Protein AF-A0A662LH69-F1 (afdb_monomer_lite)

Structure (mmCIF, N/CA/C/O backbone):
data_AF-A0A662LH69-F1
#
_entry.id   AF-A0A662LH69-F1
#
loop_
_atom_site.group_PDB
_atom_site.id
_atom_site.type_symbol
_atom_site.label_atom_id
_atom_site.label_alt_id
_atom_site.label_comp_id
_atom_site.label_asym_id
_atom_site.label_entity_id
_atom_site.label_seq_id
_atom_site.pdbx_PDB_ins_code
_atom_site.Cartn_x
_atom_site.Cartn_y
_atom_site.Cartn_z
_atom_site.occupancy
_atom_site.B_iso_or_equiv
_atom_site.auth_seq_id
_atom_site.auth_comp_id
_atom_site.auth_asym_id
_atom_site.auth_atom_id
_atom_site.pdbx_PDB_model_num
ATOM 1 N N . MET A 1 1 ? 4.198 10.156 -2.965 1.00 79.38 1 MET A N 1
ATOM 2 C CA . MET A 1 1 ? 2.992 10.882 -2.512 1.00 79.38 1 MET A CA 1
ATOM 3 C C . MET A 1 1 ? 2.309 10.082 -1.414 1.00 79.38 1 MET A C 1
ATOM 5 O O . MET A 1 1 ? 2.470 8.867 -1.432 1.00 79.38 1 MET A O 1
ATOM 9 N N . PRO A 1 2 ? 1.615 10.720 -0.459 1.00 93.06 2 PRO A N 1
ATOM 10 C CA . PRO A 1 2 ? 0.799 10.007 0.514 1.00 93.06 2 PRO A CA 1
ATOM 11 C C . PRO A 1 2 ? -0.549 9.559 -0.078 1.00 93.06 2 PRO A C 1
ATOM 13 O O . PRO A 1 2 ? -1.056 10.200 -0.998 1.00 93.06 2 PRO A O 1
ATOM 16 N N . ALA A 1 3 ? -1.149 8.521 0.502 1.00 96.94 3 ALA A N 1
ATOM 17 C CA . ALA A 1 3 ? -2.528 8.091 0.260 1.00 96.94 3 ALA A CA 1
ATOM 18 C C . ALA A 1 3 ? -3.254 7.877 1.595 1.00 96.94 3 ALA A C 1
ATOM 20 O O . ALA A 1 3 ? -2.614 7.730 2.640 1.00 96.94 3 ALA A O 1
ATOM 21 N N . MET A 1 4 ? -4.589 7.879 1.585 1.00 97.88 4 MET A N 1
ATOM 22 C CA . MET A 1 4 ? -5.371 7.718 2.809 1.00 97.88 4 MET A CA 1
ATOM 23 C C . MET A 1 4 ? -6.638 6.892 2.614 1.00 97.88 4 MET A C 1
ATOM 25 O O . MET A 1 4 ? -7.274 6.952 1.566 1.00 97.88 4 MET A O 1
ATOM 29 N N . ALA A 1 5 ? -7.043 6.200 3.675 1.00 98.38 5 ALA A N 1
ATOM 30 C CA . ALA A 1 5 ? -8.301 5.472 3.754 1.00 98.38 5 ALA A CA 1
ATOM 31 C C . ALA A 1 5 ? -8.970 5.701 5.113 1.00 98.38 5 ALA A C 1
ATOM 33 O O . ALA A 1 5 ? -8.334 6.103 6.088 1.00 98.38 5 ALA A O 1
ATOM 34 N N . VAL A 1 6 ? -10.274 5.446 5.177 1.00 98.12 6 VAL A N 1
ATOM 35 C CA . VAL A 1 6 ? -11.056 5.519 6.414 1.00 98.12 6 VAL A CA 1
ATOM 36 C C . VAL A 1 6 ? -11.828 4.223 6.557 1.00 98.12 6 VAL A C 1
ATOM 38 O O . VAL A 1 6 ? -12.472 3.794 5.600 1.00 98.12 6 VAL A O 1
ATOM 41 N N . ASP A 1 7 ? -11.805 3.639 7.749 1.00 97.69 7 ASP A N 1
ATOM 42 C CA . ASP A 1 7 ? -12.705 2.542 8.077 1.00 97.69 7 ASP A CA 1
ATOM 43 C C . ASP A 1 7 ? -14.122 3.090 8.282 1.00 97.69 7 ASP A C 1
ATOM 45 O O . ASP A 1 7 ? -14.398 3.846 9.220 1.00 97.69 7 ASP A O 1
ATOM 49 N N . ARG A 1 8 ? -15.020 2.736 7.364 1.00 95.25 8 ARG A N 1
ATOM 50 C CA . ARG A 1 8 ? -16.394 3.244 7.327 1.00 95.25 8 ARG A CA 1
ATOM 51 C C . ARG A 1 8 ? -17.418 2.245 7.854 1.00 95.25 8 ARG A C 1
ATOM 53 O O . ARG A 1 8 ? -18.588 2.613 7.903 1.00 95.25 8 ARG A O 1
ATOM 60 N N . ASN A 1 9 ? -17.024 1.027 8.235 1.00 95.06 9 ASN A N 1
ATOM 61 C CA . ASN A 1 9 ? -17.980 0.009 8.665 1.00 95.06 9 ASN A CA 1
ATOM 62 C C . ASN A 1 9 ? -18.233 0.084 10.182 1.00 95.06 9 ASN A C 1
ATOM 64 O O . ASN A 1 9 ? -17.308 -0.189 10.944 1.00 95.06 9 ASN A O 1
ATOM 68 N N . PRO A 1 10 ? -19.464 0.376 10.653 1.00 95.81 10 PRO A N 1
ATOM 69 C CA . PRO A 1 10 ? -19.791 0.388 12.082 1.00 95.81 10 PRO A CA 1
ATOM 70 C C . PRO A 1 10 ? -19.575 -0.945 12.810 1.00 95.81 10 PRO A C 1
ATOM 72 O O . PRO A 1 10 ? -19.482 -0.945 14.034 1.00 95.81 10 PRO A O 1
ATOM 75 N N . GLU A 1 11 ? -19.520 -2.066 12.083 1.00 93.75 11 GLU A N 1
ATOM 76 C CA . GLU A 1 11 ? -19.261 -3.396 12.654 1.00 93.75 11 GLU A CA 1
ATOM 77 C C . GLU A 1 11 ? -17.764 -3.727 12.772 1.00 93.75 11 GLU A C 1
ATOM 79 O O . GLU A 1 11 ? -17.400 -4.698 13.438 1.00 93.75 11 GLU A O 1
ATOM 84 N N . SER A 1 12 ? -16.885 -2.926 12.160 1.00 94.06 12 SER A N 1
ATOM 85 C CA . SER A 1 12 ? -15.439 -3.111 12.268 1.00 94.06 12 SER A CA 1
ATOM 86 C C . SER A 1 12 ? -14.940 -2.777 13.682 1.00 94.06 12 SER A C 1
ATOM 88 O O . SER A 1 12 ? -15.344 -1.756 14.252 1.00 94.06 12 SER A O 1
ATOM 90 N N . PRO A 1 13 ? -13.977 -3.544 14.237 1.00 94.44 13 PRO A N 1
ATOM 91 C CA . PRO A 1 13 ? -13.306 -3.183 15.490 1.00 94.44 13 PRO A CA 1
ATOM 92 C C . PRO A 1 13 ? -12.536 -1.854 15.406 1.00 94.44 13 PRO A C 1
ATOM 94 O O . PRO A 1 13 ? -12.172 -1.290 16.438 1.00 94.44 13 PRO A O 1
ATOM 97 N N . TYR A 1 14 ? -12.290 -1.347 14.195 1.00 96.62 14 TYR A N 1
ATOM 98 C CA . TYR A 1 14 ? -11.551 -0.115 13.933 1.00 96.62 14 TYR A CA 1
ATOM 99 C C . TYR A 1 14 ? -12.418 0.994 13.323 1.00 96.62 14 TYR A C 1
ATOM 101 O O . TYR A 1 14 ? -11.873 1.967 12.797 1.00 96.62 14 TYR A O 1
ATOM 109 N N . TYR A 1 15 ? -13.748 0.891 13.425 1.00 97.19 15 TYR A N 1
ATOM 110 C CA . TYR A 1 15 ? -14.688 1.857 12.859 1.00 97.19 15 TYR A CA 1
ATOM 111 C C . TYR A 1 15 ? -14.310 3.322 13.137 1.00 97.19 15 TYR A C 1
ATOM 113 O O . TYR A 1 15 ? -14.093 3.734 14.278 1.00 97.19 15 TYR A O 1
ATOM 121 N N . GLY A 1 16 ? -14.276 4.136 12.079 1.00 96.81 16 GLY A N 1
ATOM 122 C CA . GLY A 1 16 ? -13.944 5.558 12.148 1.00 96.81 16 GLY A CA 1
ATOM 123 C C . GLY A 1 16 ? -12.446 5.857 12.215 1.00 96.81 16 GLY A C 1
ATOM 124 O O . GLY A 1 16 ? -12.083 7.032 12.324 1.00 96.81 16 GLY A O 1
ATOM 125 N N . SER A 1 17 ? -11.586 4.834 12.138 1.00 98.44 17 SER A N 1
ATOM 126 C CA . SER A 1 17 ? -10.140 5.031 12.051 1.00 98.44 17 SER A CA 1
ATOM 127 C C . SER A 1 17 ? -9.750 5.650 10.709 1.00 98.44 17 SER A C 1
ATOM 129 O O . SER A 1 17 ? -10.298 5.290 9.666 1.00 98.44 17 SER A O 1
ATOM 131 N N . VAL A 1 18 ? -8.782 6.565 10.738 1.00 98.69 18 VAL A N 1
ATOM 132 C CA . VAL A 1 18 ? -8.175 7.175 9.545 1.00 98.69 18 VAL A CA 1
ATOM 133 C C . VAL A 1 18 ? -6.773 6.612 9.384 1.00 98.69 18 VAL A C 1
ATOM 135 O O . VAL A 1 18 ? -6.019 6.592 10.350 1.00 98.69 18 VAL A O 1
ATOM 138 N N . TYR A 1 19 ? -6.420 6.201 8.173 1.00 98.75 19 TYR A N 1
ATOM 139 C CA . TYR A 1 19 ? -5.124 5.632 7.822 1.00 98.75 19 TYR A CA 1
ATOM 140 C C . TYR A 1 19 ? -4.455 6.517 6.786 1.00 98.75 19 TYR A C 1
ATOM 142 O O . TYR A 1 19 ? -5.091 6.875 5.796 1.00 98.75 19 TYR A O 1
ATOM 150 N N . VAL A 1 20 ? -3.184 6.848 6.994 1.00 98.56 20 VAL A N 1
ATOM 151 C CA . VAL A 1 20 ? -2.367 7.589 6.030 1.00 98.56 20 VAL A CA 1
ATOM 152 C C . VAL A 1 20 ? -1.096 6.796 5.777 1.00 98.56 20 VAL A C 1
ATOM 154 O O . VAL A 1 20 ? -0.365 6.498 6.719 1.00 98.56 20 VAL A O 1
ATOM 157 N N . VAL A 1 21 ? -0.833 6.475 4.512 1.00 98.12 21 VAL A N 1
ATOM 158 C CA . VAL A 1 21 ? 0.414 5.850 4.054 1.00 98.12 21 VAL 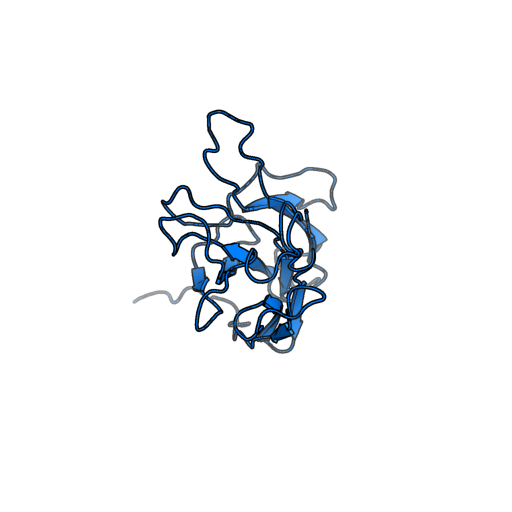A CA 1
ATOM 159 C C . VAL A 1 21 ? 1.249 6.859 3.285 1.00 98.12 21 VAL A C 1
ATOM 161 O O . VAL A 1 21 ? 0.701 7.665 2.536 1.00 98.12 21 VAL A O 1
ATOM 164 N N . TYR A 1 22 ? 2.566 6.844 3.465 1.00 95.62 22 TYR A N 1
ATOM 165 C CA . TYR A 1 22 ? 3.470 7.789 2.814 1.00 95.62 22 TYR A CA 1
ATOM 166 C C . TYR A 1 22 ? 4.882 7.215 2.670 1.00 95.62 22 TYR A C 1
ATOM 168 O O . TYR A 1 22 ? 5.320 6.468 3.542 1.00 95.62 22 TYR A O 1
ATOM 176 N N . PRO A 1 23 ? 5.614 7.567 1.599 1.00 92.19 23 PRO A N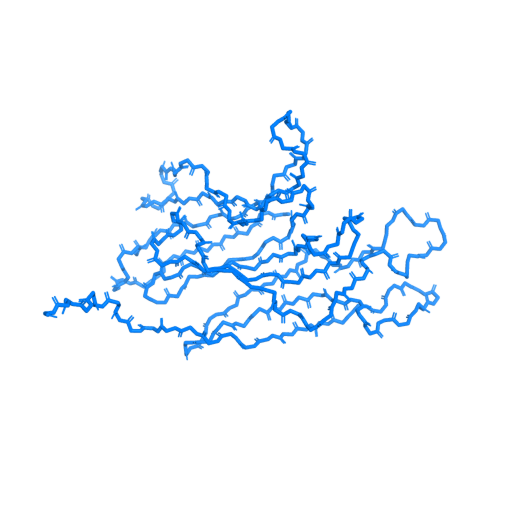 1
ATOM 177 C CA . PRO A 1 23 ? 7.025 7.233 1.494 1.00 92.19 23 PRO A CA 1
ATOM 178 C C . PRO A 1 23 ? 7.865 8.160 2.383 1.00 92.19 23 PRO A C 1
ATOM 180 O O . PRO A 1 23 ? 7.593 9.364 2.457 1.00 92.19 23 PRO A O 1
ATOM 183 N N . THR A 1 24 ? 8.904 7.632 3.021 1.00 89.12 24 THR A N 1
ATOM 184 C CA . THR A 1 24 ? 9.984 8.446 3.587 1.00 89.12 24 THR A CA 1
ATOM 185 C C . THR A 1 24 ? 10.908 8.937 2.479 1.00 89.12 24 THR A C 1
ATOM 187 O O . THR A 1 24 ? 10.980 8.369 1.389 1.00 89.12 24 THR A O 1
ATOM 190 N N . SER A 1 25 ? 11.605 10.036 2.747 1.00 70.19 25 SER A N 1
ATOM 191 C CA . SER A 1 25 ? 12.738 10.473 1.940 1.00 70.19 25 SER A CA 1
ATOM 192 C C . SER A 1 25 ? 14.040 10.039 2.604 1.00 70.19 25 SER A C 1
ATOM 194 O O . SER A 1 25 ? 14.145 10.097 3.830 1.00 70.19 25 SER A O 1
ATOM 196 N N . ASN A 1 26 ? 15.055 9.738 1.790 1.00 62.84 26 ASN A N 1
ATOM 197 C CA . ASN A 1 26 ? 16.422 9.345 2.185 1.00 62.84 26 ASN A CA 1
ATOM 198 C C . ASN A 1 26 ? 17.210 10.506 2.846 1.00 62.84 26 ASN A C 1
ATOM 200 O O . ASN A 1 26 ? 18.415 10.663 2.662 1.00 62.84 26 ASN A O 1
ATOM 204 N N . SER A 1 27 ? 16.518 11.416 3.533 1.00 50.88 27 SER A N 1
ATOM 205 C CA . SER A 1 27 ? 17.036 12.670 4.080 1.00 50.88 27 SER A CA 1
ATOM 206 C C . SER A 1 27 ? 17.380 12.585 5.566 1.00 50.88 27 SER A C 1
ATOM 208 O O . SER A 1 27 ? 17.786 13.592 6.145 1.00 50.88 27 SER A O 1
ATOM 210 N N . THR A 1 28 ? 17.220 11.419 6.198 1.00 51.25 28 THR A N 1
ATOM 211 C CA . THR A 1 28 ? 17.725 11.172 7.553 1.00 51.25 28 THR A CA 1
ATOM 212 C C . THR A 1 28 ? 18.870 10.156 7.506 1.00 51.25 28 THR A C 1
ATOM 214 O O . THR A 1 28 ? 18.839 9.243 6.685 1.00 51.25 28 THR A O 1
ATOM 217 N N . PRO A 1 29 ? 19.875 10.257 8.396 1.00 52.44 29 PRO A N 1
ATOM 218 C CA . PRO A 1 29 ? 20.947 9.259 8.504 1.00 52.44 29 PRO A CA 1
ATOM 219 C C . PRO A 1 29 ? 20.459 7.828 8.793 1.00 52.44 29 PRO A C 1
ATOM 221 O O . PRO A 1 29 ? 21.239 6.889 8.678 1.00 52.44 29 PRO A O 1
ATOM 224 N N . GLU A 1 30 ? 19.196 7.676 9.202 1.00 51.28 30 GLU A N 1
ATOM 225 C CA . GLU A 1 30 ? 18.559 6.407 9.565 1.00 51.28 30 GLU A CA 1
ATOM 226 C C . GLU A 1 30 ? 17.778 5.764 8.401 1.00 51.28 30 GLU A C 1
ATOM 228 O O . GLU A 1 30 ? 17.413 4.598 8.499 1.00 51.28 30 GLU A O 1
ATOM 233 N N . SER A 1 31 ? 17.552 6.489 7.296 1.00 57.16 31 SER A N 1
ATOM 234 C CA . SER A 1 31 ? 16.849 6.013 6.095 1.00 57.16 31 SER A CA 1
ATOM 235 C C . SER A 1 31 ? 17.812 6.059 4.908 1.00 57.16 31 SER A C 1
ATOM 237 O O . SER A 1 31 ? 18.080 7.104 4.316 1.00 57.16 31 SER A O 1
ATOM 239 N N . VAL A 1 32 ? 18.384 4.895 4.593 1.00 65.12 32 VAL A N 1
ATOM 240 C CA . VAL A 1 32 ? 19.265 4.682 3.429 1.00 65.12 32 VAL A CA 1
ATOM 241 C C . VAL A 1 32 ? 18.477 4.516 2.121 1.00 65.12 32 VAL A C 1
ATOM 243 O O . VAL A 1 32 ? 19.067 4.594 1.046 1.00 65.12 32 VAL A O 1
ATOM 246 N N . ASN A 1 33 ? 17.161 4.331 2.225 1.00 78.00 33 ASN A N 1
ATOM 247 C CA . ASN A 1 33 ? 16.195 4.077 1.162 1.00 78.00 33 ASN A CA 1
ATOM 248 C C . ASN A 1 33 ? 14.817 4.661 1.504 1.00 78.00 33 ASN A C 1
ATOM 250 O O . ASN A 1 33 ? 14.531 4.955 2.670 1.00 78.00 33 ASN A O 1
ATOM 254 N N . GLY A 1 34 ? 13.966 4.813 0.488 1.00 89.31 34 GLY A N 1
ATOM 255 C CA . GLY A 1 34 ? 12.571 5.191 0.693 1.00 89.31 34 GLY A CA 1
ATOM 256 C C . GLY A 1 34 ? 11.792 4.021 1.282 1.00 89.31 34 GLY A C 1
ATOM 257 O O . GLY A 1 34 ? 11.782 2.960 0.682 1.00 89.31 34 GLY A O 1
ATOM 258 N N . ASP A 1 35 ? 11.124 4.216 2.416 1.00 93.69 35 ASP A N 1
ATOM 259 C CA . ASP A 1 35 ? 10.256 3.224 3.057 1.00 93.69 35 ASP A CA 1
ATOM 260 C C . ASP A 1 35 ? 8.802 3.680 3.015 1.00 93.69 35 ASP A C 1
ATOM 262 O O . ASP A 1 35 ? 8.517 4.874 3.121 1.00 93.69 35 ASP A O 1
ATOM 266 N N . ILE A 1 36 ? 7.852 2.746 2.952 1.00 96.44 36 ILE A N 1
ATOM 267 C CA . ILE A 1 36 ? 6.440 3.078 3.150 1.00 96.44 36 ILE A CA 1
ATOM 268 C C . ILE A 1 36 ? 6.136 3.055 4.639 1.00 96.44 36 ILE A C 1
ATOM 270 O O . ILE A 1 36 ? 6.238 2.023 5.295 1.00 96.44 36 ILE A O 1
ATOM 274 N N . MET A 1 37 ? 5.695 4.189 5.163 1.00 97.12 37 MET A N 1
ATOM 275 C CA . MET A 1 37 ? 5.244 4.337 6.540 1.00 97.12 37 MET A CA 1
ATOM 276 C C . MET A 1 37 ? 3.734 4.509 6.583 1.00 97.12 37 MET A C 1
ATOM 278 O O . MET A 1 37 ? 3.122 5.028 5.649 1.00 97.12 37 MET A O 1
ATOM 282 N N . MET A 1 38 ? 3.141 4.106 7.700 1.00 98.38 38 MET A N 1
ATOM 283 C CA . MET A 1 38 ? 1.747 4.343 8.032 1.00 98.38 38 MET A CA 1
ATOM 284 C C . MET A 1 38 ? 1.636 5.061 9.372 1.00 98.38 38 MET A C 1
ATOM 286 O O . MET A 1 38 ? 2.306 4.702 10.338 1.00 98.38 38 MET A O 1
ATOM 290 N N . VAL A 1 39 ? 0.725 6.025 9.441 1.00 98.62 39 VAL A N 1
ATOM 291 C CA . VAL A 1 39 ? 0.151 6.509 10.700 1.00 98.62 39 VAL A CA 1
ATOM 292 C C . VAL A 1 39 ? -1.353 6.303 10.662 1.00 98.62 39 VAL A C 1
ATOM 294 O O . VAL A 1 39 ? -1.980 6.389 9.601 1.00 98.62 39 VAL A O 1
ATOM 297 N N . PHE A 1 40 ? -1.949 6.044 11.820 1.00 98.69 40 PHE A N 1
ATOM 298 C CA . PHE A 1 40 ? -3.395 5.945 11.939 1.00 98.69 40 PHE A CA 1
ATOM 299 C C . PHE A 1 40 ? -3.922 6.755 13.117 1.00 98.69 40 PHE A C 1
ATOM 301 O O . PHE A 1 40 ? -3.248 6.950 14.125 1.00 98.69 40 PHE A O 1
ATOM 308 N N . SER A 1 41 ? -5.163 7.201 12.996 1.00 98.75 41 SER A N 1
ATOM 309 C CA . SER A 1 41 ? -5.923 7.828 14.069 1.00 98.75 41 SER A CA 1
ATOM 310 C C . SER A 1 41 ? -7.102 6.941 14.439 1.00 98.75 41 SER A C 1
ATOM 312 O O . SER A 1 41 ? -7.782 6.421 13.555 1.00 98.75 41 SER A O 1
ATOM 314 N N . ARG A 1 42 ? -7.363 6.789 15.741 1.00 98.06 42 ARG A N 1
ATOM 315 C CA . ARG A 1 42 ? -8.530 6.062 16.283 1.00 98.06 42 ARG A CA 1
ATOM 316 C C . ARG A 1 42 ? -9.670 6.983 16.714 1.00 98.06 42 ARG A C 1
ATOM 318 O O . ARG A 1 42 ? -10.722 6.516 17.130 1.00 98.06 42 ARG A O 1
ATOM 325 N N . ASP A 1 43 ? -9.463 8.290 16.626 1.00 96.31 43 ASP A N 1
ATOM 326 C CA . ASP A 1 43 ? -10.347 9.326 17.160 1.00 96.31 43 ASP A CA 1
ATOM 327 C C . ASP A 1 43 ? -10.644 10.405 16.106 1.00 96.31 43 ASP A C 1
ATOM 329 O O . ASP A 1 43 ? -10.716 11.604 16.393 1.00 96.31 43 ASP A O 1
ATOM 333 N N . ARG A 1 44 ? -10.857 9.949 14.863 1.00 93.50 44 ARG A N 1
ATOM 334 C CA . ARG A 1 44 ? -11.270 10.770 13.712 1.00 93.50 44 ARG A CA 1
ATOM 335 C C . ARG A 1 44 ? -10.290 11.901 13.377 1.00 93.50 44 ARG A C 1
ATOM 337 O O . ARG A 1 44 ? -10.702 12.982 12.966 1.00 93.50 44 ARG A O 1
ATOM 344 N N . GLY A 1 45 ? -8.996 11.632 13.527 1.00 96.38 45 GLY A N 1
ATOM 345 C CA . GLY A 1 45 ? -7.902 12.540 13.185 1.00 96.38 45 GLY A CA 1
ATOM 346 C C . GLY A 1 45 ? -7.458 13.463 14.320 1.00 96.38 45 GLY A C 1
ATOM 347 O O . GLY A 1 45 ? -6.667 14.368 14.059 1.00 96.38 45 GLY A O 1
ATOM 348 N N . SER A 1 46 ? -7.948 13.264 15.551 1.00 97.75 46 SER A N 1
ATOM 349 C CA . SER A 1 46 ? -7.611 14.137 16.688 1.00 97.75 46 SER A CA 1
ATOM 350 C C . SER A 1 46 ? -6.220 13.828 17.251 1.00 97.75 46 SER A C 1
ATOM 352 O O . SER A 1 46 ? -5.454 14.743 17.551 1.00 97.75 46 SER A O 1
ATOM 354 N N . THR A 1 47 ? -5.876 12.546 17.356 1.00 98.38 47 THR A N 1
ATOM 355 C CA . THR A 1 47 ? -4.549 12.036 17.713 1.00 98.38 47 THR A CA 1
ATOM 356 C C . THR A 1 47 ? -4.106 10.965 16.721 1.00 98.38 47 THR A C 1
ATOM 358 O O . THR A 1 47 ? -4.926 10.342 16.040 1.00 98.38 47 THR A O 1
ATOM 361 N N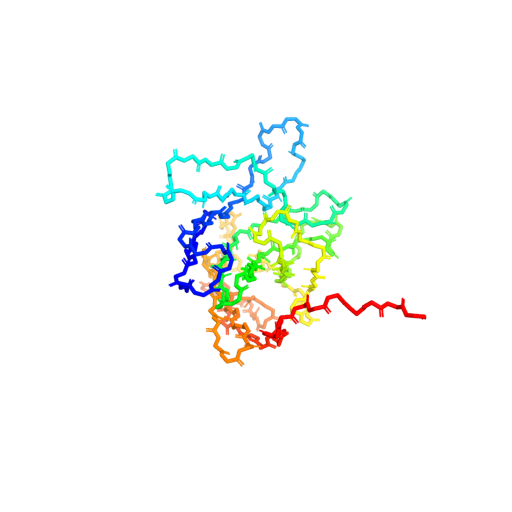 . TRP A 1 48 ? -2.793 10.772 16.617 1.00 98.56 48 TRP A N 1
ATOM 362 C CA . TRP A 1 48 ? -2.163 9.880 15.646 1.00 98.56 48 TRP A CA 1
ATOM 363 C C . TRP A 1 48 ? -1.208 8.923 16.351 1.00 98.56 48 TRP A C 1
ATOM 365 O O . TRP A 1 48 ? -0.612 9.273 17.370 1.00 98.56 48 TRP A O 1
ATOM 375 N N . SER A 1 49 ? -1.084 7.712 15.814 1.00 98.56 49 SER A N 1
ATOM 376 C CA . SER A 1 49 ? -0.079 6.742 16.235 1.00 98.56 49 SER A CA 1
ATOM 377 C C . SER A 1 49 ? 1.337 7.242 15.942 1.00 98.56 49 SER A C 1
ATOM 379 O O . SER A 1 49 ? 1.543 8.102 15.083 1.00 98.56 49 SER A O 1
ATOM 381 N N . GLU A 1 50 ? 2.324 6.612 16.575 1.00 97.31 50 GLU A N 1
ATOM 382 C CA . GLU A 1 50 ? 3.684 6.631 16.036 1.00 97.31 50 GLU A CA 1
ATOM 383 C C . GLU A 1 50 ? 3.710 5.982 14.634 1.00 97.31 50 GLU A C 1
ATOM 385 O O . GLU A 1 50 ? 2.885 5.096 14.352 1.00 97.31 50 GLU A O 1
ATOM 390 N N . PRO A 1 51 ? 4.630 6.398 13.743 1.00 96.31 51 PRO A N 1
ATOM 391 C CA . PRO A 1 51 ? 4.784 5.784 12.431 1.00 96.31 51 PRO A CA 1
ATOM 392 C C . PRO A 1 51 ? 5.150 4.302 12.521 1.00 96.31 51 PRO A C 1
ATOM 394 O O . PRO A 1 51 ? 6.060 3.911 13.248 1.00 96.31 51 PRO A O 1
ATOM 397 N N . THR A 1 52 ? 4.482 3.477 11.722 1.00 96.00 52 THR A N 1
ATOM 398 C CA . THR A 1 52 ? 4.797 2.054 11.545 1.00 96.00 52 THR A CA 1
ATOM 399 C C . THR A 1 52 ? 5.290 1.815 10.124 1.00 96.00 52 THR A C 1
ATOM 401 O O . THR A 1 52 ? 4.663 2.276 9.171 1.00 96.00 52 THR A O 1
ATOM 404 N N . ARG A 1 53 ? 6.402 1.089 9.968 1.00 96.44 53 ARG A N 1
ATOM 405 C CA . ARG A 1 53 ? 6.918 0.689 8.651 1.00 96.44 53 ARG A CA 1
ATOM 406 C C . ARG A 1 53 ? 6.011 -0.383 8.050 1.00 96.44 53 ARG A C 1
ATOM 408 O O . ARG A 1 53 ? 5.730 -1.393 8.695 1.00 96.44 53 ARG A O 1
ATOM 415 N N . VAL A 1 54 ? 5.537 -0.143 6.832 1.00 98.19 54 VAL A N 1
ATOM 416 C CA . VAL A 1 54 ? 4.674 -1.057 6.082 1.00 98.19 54 VAL A CA 1
ATOM 417 C C . VAL A 1 54 ? 5.513 -2.123 5.407 1.00 98.19 54 VAL A C 1
ATOM 419 O O . VAL A 1 54 ? 5.213 -3.291 5.595 1.00 98.19 54 VAL A O 1
ATOM 422 N N . ASN A 1 55 ? 6.550 -1.774 4.642 1.00 97.06 55 ASN A N 1
ATOM 423 C CA . ASN A 1 55 ? 7.428 -2.762 4.013 1.00 97.06 55 ASN A CA 1
ATOM 424 C C . ASN A 1 55 ? 8.277 -3.510 5.057 1.00 97.06 55 ASN A C 1
ATOM 426 O O . ASN A 1 55 ? 8.705 -2.948 6.063 1.00 97.06 55 ASN A O 1
ATOM 430 N N . ASN A 1 56 ? 8.482 -4.809 4.833 1.00 95.06 56 ASN A N 1
ATOM 431 C CA . ASN A 1 56 ? 9.181 -5.711 5.758 1.00 95.06 56 ASN A CA 1
ATOM 432 C C . ASN A 1 56 ? 10.492 -6.272 5.190 1.00 95.06 56 ASN A C 1
ATOM 434 O O . ASN A 1 56 ? 10.974 -7.308 5.654 1.00 95.06 56 ASN A O 1
ATOM 438 N N . ASP A 1 57 ? 11.045 -5.632 4.164 1.00 94.19 57 ASP A N 1
ATOM 439 C CA . ASP A 1 57 ? 12.312 -6.047 3.588 1.00 94.19 57 ASP A CA 1
ATOM 440 C C . ASP A 1 57 ? 13.491 -5.698 4.511 1.00 94.19 57 ASP A C 1
ATOM 442 O O . ASP A 1 57 ? 13.456 -4.775 5.332 1.00 94.19 57 ASP A O 1
ATOM 446 N N . SER A 1 58 ? 14.563 -6.469 4.352 1.00 92.00 58 SER A N 1
ATOM 447 C CA . SER A 1 58 ? 15.848 -6.249 5.016 1.00 92.00 58 SER A CA 1
ATOM 448 C C . SER A 1 58 ? 16.879 -5.602 4.086 1.00 92.00 58 SER A C 1
ATOM 450 O O . SER A 1 58 ? 18.078 -5.716 4.341 1.00 92.00 58 SER A O 1
ATOM 452 N N . THR A 1 59 ? 16.437 -5.033 2.963 1.00 91.62 59 THR A N 1
ATOM 453 C CA . THR A 1 59 ? 17.310 -4.444 1.944 1.00 91.62 59 THR A CA 1
ATOM 454 C C . THR A 1 59 ? 17.445 -2.939 2.168 1.00 91.62 59 THR A C 1
ATOM 456 O O . THR A 1 59 ? 16.909 -2.383 3.122 1.00 91.62 59 THR A O 1
ATOM 459 N N . THR A 1 60 ? 18.193 -2.282 1.286 1.00 89.62 60 THR A N 1
ATOM 460 C CA . THR A 1 60 ? 18.246 -0.819 1.184 1.00 89.62 60 THR A CA 1
ATOM 461 C C . THR A 1 60 ? 17.678 -0.357 -0.161 1.00 89.62 60 THR A C 1
ATOM 463 O O . THR A 1 60 ? 18.166 0.616 -0.731 1.00 89.62 60 THR A O 1
ATOM 466 N N . ALA A 1 61 ? 16.739 -1.113 -0.735 1.00 92.00 61 ALA A N 1
ATOM 467 C CA . ALA A 1 61 ? 16.075 -0.759 -1.984 1.00 92.00 61 ALA A CA 1
ATOM 468 C C . ALA A 1 61 ? 14.897 0.181 -1.716 1.00 92.00 61 ALA A C 1
ATOM 470 O O . ALA A 1 61 ? 14.313 0.130 -0.638 1.00 92.00 61 ALA A O 1
ATOM 471 N N . ASP A 1 62 ? 14.544 1.028 -2.678 1.00 92.56 62 ASP A N 1
ATOM 472 C CA . ASP A 1 62 ? 13.485 2.017 -2.496 1.00 92.56 62 ASP A CA 1
ATOM 473 C C . ASP A 1 62 ? 12.083 1.411 -2.631 1.00 92.56 62 ASP A C 1
ATOM 475 O O . ASP A 1 62 ? 11.793 0.623 -3.539 1.00 92.56 62 ASP A O 1
ATOM 479 N N . GLN A 1 63 ? 11.182 1.903 -1.786 1.00 93.94 63 GLN A N 1
ATOM 480 C CA . GLN A 1 63 ? 9.741 1.748 -1.875 1.00 93.94 63 GLN A CA 1
ATOM 481 C C . GLN A 1 63 ? 9.058 3.108 -2.035 1.00 93.94 63 GLN A C 1
ATOM 483 O O . GLN A 1 63 ? 9.426 4.109 -1.416 1.00 93.94 63 GLN A O 1
ATOM 488 N N . PHE A 1 64 ? 8.046 3.166 -2.899 1.00 93.00 64 PHE A N 1
ATOM 489 C CA . PHE A 1 64 ? 7.405 4.429 -3.261 1.00 93.00 64 PHE A CA 1
ATOM 490 C C . PHE A 1 64 ? 5.981 4.243 -3.792 1.00 93.00 64 PHE A C 1
ATOM 492 O O . PHE A 1 64 ? 5.521 3.134 -4.046 1.00 93.00 64 PHE A O 1
ATOM 499 N N . PHE A 1 65 ? 5.280 5.374 -3.921 1.00 93.25 65 PHE A N 1
ATOM 500 C CA . PHE A 1 65 ? 3.898 5.477 -4.408 1.00 93.25 65 PHE A CA 1
ATOM 501 C C . PHE A 1 65 ? 2.942 4.458 -3.776 1.00 93.25 65 PHE A C 1
ATOM 503 O O . PHE A 1 65 ? 2.456 3.577 -4.468 1.00 93.25 65 PHE A O 1
ATOM 510 N N . PRO A 1 66 ? 2.668 4.554 -2.465 1.00 96.44 66 PRO A N 1
ATOM 511 C CA . PRO A 1 66 ? 1.725 3.660 -1.821 1.00 96.44 66 PRO A CA 1
ATOM 512 C C . PRO A 1 66 ? 0.264 4.039 -2.115 1.00 96.44 66 PRO A C 1
ATOM 514 O O . PRO A 1 66 ? -0.063 5.220 -2.243 1.00 96.44 66 PRO A O 1
ATOM 517 N N . ALA A 1 67 ? -0.621 3.045 -2.097 1.00 98.19 67 ALA A N 1
ATOM 518 C CA . ALA A 1 67 ? -2.073 3.196 -1.999 1.00 98.19 67 ALA A CA 1
ATOM 519 C C . ALA A 1 67 ? -2.624 2.297 -0.887 1.00 98.19 67 ALA A C 1
ATOM 521 O O . ALA A 1 67 ? -2.023 1.273 -0.562 1.00 98.19 67 ALA A O 1
ATOM 522 N N . VAL A 1 68 ? -3.751 2.682 -0.282 1.00 98.69 68 VAL A N 1
ATOM 523 C CA . VAL A 1 68 ? -4.323 1.994 0.883 1.00 98.69 68 VAL A CA 1
ATOM 524 C C . VAL A 1 68 ? -5.841 1.881 0.788 1.00 98.69 68 VAL A C 1
ATOM 526 O O . VAL A 1 68 ? -6.513 2.845 0.432 1.00 98.69 68 VAL A O 1
ATOM 529 N N . ALA A 1 69 ? -6.378 0.730 1.191 1.00 98.50 69 ALA A N 1
ATOM 530 C CA . ALA A 1 69 ? -7.806 0.501 1.392 1.00 98.50 69 ALA A CA 1
ATOM 531 C C . ALA A 1 69 ? -8.058 -0.295 2.680 1.00 98.50 69 ALA A C 1
ATOM 533 O O . ALA A 1 69 ? -7.180 -1.004 3.174 1.00 98.50 69 ALA A O 1
ATOM 534 N N . VAL A 1 70 ? -9.267 -0.184 3.234 1.00 98.00 70 VAL A N 1
ATOM 535 C CA . VAL A 1 70 ? -9.670 -0.890 4.459 1.00 98.00 70 VAL A CA 1
ATOM 536 C C . VAL A 1 70 ? -10.923 -1.700 4.172 1.00 98.00 70 VAL A C 1
ATOM 538 O O . VAL A 1 70 ? -11.903 -1.170 3.653 1.00 98.00 70 VAL A O 1
ATOM 541 N N . SER A 1 71 ? -10.870 -2.992 4.476 1.00 95.81 71 SER A N 1
ATOM 542 C CA . SER A 1 71 ? -11.991 -3.916 4.292 1.00 95.81 71 SER A CA 1
ATOM 543 C C . SER A 1 71 ? -13.037 -3.760 5.395 1.00 95.81 71 SER A C 1
ATOM 545 O O . SER A 1 71 ? -12.771 -3.207 6.460 1.00 95.81 71 SER A O 1
ATOM 547 N N . GLU A 1 72 ? -14.237 -4.297 5.167 1.00 92.12 72 GLU A N 1
ATOM 548 C CA . GLU A 1 72 ? -15.350 -4.224 6.122 1.00 92.12 72 GLU A CA 1
ATOM 549 C C . GLU A 1 72 ? -15.030 -4.845 7.492 1.00 92.12 72 GLU A C 1
ATOM 551 O O . GLU A 1 72 ? -15.569 -4.399 8.500 1.00 92.12 72 GLU A O 1
ATOM 556 N N . ASN A 1 73 ? -14.144 -5.842 7.563 1.00 91.38 73 ASN A N 1
ATOM 557 C CA . ASN A 1 73 ? -13.700 -6.455 8.818 1.00 91.38 73 ASN A CA 1
ATOM 558 C C . ASN A 1 73 ? -12.457 -5.774 9.427 1.00 91.38 73 ASN A C 1
ATOM 560 O O . ASN A 1 73 ? -11.861 -6.312 10.360 1.00 91.38 73 ASN A O 1
ATOM 564 N N . GLY A 1 74 ? -12.062 -4.603 8.915 1.00 95.38 74 GLY A N 1
ATOM 565 C CA . GLY A 1 74 ? -10.984 -3.787 9.469 1.00 95.38 74 GLY A CA 1
ATOM 566 C C . GLY A 1 74 ? -9.572 -4.215 9.059 1.00 95.38 74 GLY A C 1
ATOM 567 O O . GLY A 1 74 ? -8.602 -3.725 9.644 1.00 95.38 74 GLY A O 1
ATOM 568 N N . LEU A 1 75 ? -9.420 -5.110 8.072 1.00 97.06 75 LEU A N 1
ATOM 569 C CA . LEU A 1 75 ? -8.099 -5.405 7.509 1.00 97.06 75 LEU A CA 1
ATOM 570 C C . LEU A 1 75 ? -7.629 -4.215 6.675 1.00 97.06 75 LEU A C 1
ATOM 572 O O . LEU A 1 75 ? -8.402 -3.668 5.885 1.00 97.06 75 LEU A O 1
ATOM 576 N N . VAL A 1 76 ? -6.357 -3.852 6.817 1.00 98.44 76 VAL A N 1
ATOM 577 C CA . VAL A 1 76 ? -5.745 -2.736 6.089 1.00 98.44 76 VAL A CA 1
ATOM 578 C C . VAL A 1 76 ? -4.863 -3.290 4.978 1.00 98.44 76 VAL A C 1
ATOM 580 O O . VAL A 1 76 ? -3.925 -4.045 5.235 1.00 98.44 76 VAL A O 1
ATOM 583 N N . HIS A 1 77 ? -5.176 -2.909 3.746 1.00 98.62 77 HIS A N 1
ATOM 584 C CA . HIS A 1 77 ? -4.533 -3.362 2.521 1.00 98.62 77 HIS A CA 1
ATOM 585 C C . HIS A 1 77 ? -3.684 -2.225 1.972 1.00 98.62 77 HIS A C 1
ATOM 587 O O . HIS A 1 77 ? -4.203 -1.129 1.774 1.00 98.62 77 HIS A O 1
ATOM 593 N N . VAL A 1 78 ? -2.407 -2.475 1.707 1.00 98.75 78 VAL A N 1
ATOM 594 C CA . VAL A 1 78 ? -1.503 -1.485 1.118 1.00 98.75 78 VAL A CA 1
ATOM 595 C C . VAL A 1 78 ? -0.841 -2.091 -0.106 1.00 98.75 78 VAL A C 1
ATOM 597 O O . VAL A 1 78 ? -0.375 -3.227 -0.056 1.00 98.75 78 VAL A O 1
ATOM 600 N N . VAL A 1 79 ? -0.777 -1.336 -1.196 1.00 98.62 79 VAL A N 1
ATOM 601 C CA . VAL A 1 79 ? 0.109 -1.641 -2.325 1.00 98.62 79 VAL A CA 1
ATOM 602 C C . VAL A 1 79 ? 1.104 -0.524 -2.518 1.00 98.62 79 VAL A C 1
ATOM 604 O O . VAL A 1 79 ? 0.827 0.614 -2.155 1.00 98.62 79 VAL A O 1
ATOM 607 N N . PHE A 1 80 ? 2.274 -0.860 -3.039 1.00 97.50 80 PHE A N 1
ATOM 608 C CA . PHE A 1 80 ? 3.359 0.082 -3.268 1.00 97.50 80 PHE A CA 1
ATOM 609 C C . PHE A 1 80 ? 4.321 -0.475 -4.309 1.00 97.50 80 PHE A C 1
ATOM 611 O O . PHE A 1 80 ? 4.424 -1.692 -4.489 1.00 97.50 80 PHE A O 1
ATOM 618 N N . TYR A 1 81 ? 5.028 0.420 -4.992 1.00 95.88 81 TYR A N 1
ATOM 619 C CA . TYR A 1 81 ? 6.167 0.017 -5.798 1.00 95.88 81 TYR A CA 1
ATOM 620 C C . TYR A 1 81 ? 7.353 -0.308 -4.912 1.00 95.88 81 TYR A C 1
ATOM 622 O O . TYR A 1 81 ? 7.611 0.377 -3.920 1.00 95.88 81 TYR A O 1
ATOM 630 N N . ASP A 1 82 ? 8.072 -1.348 -5.304 1.00 96.00 82 ASP A N 1
ATOM 631 C CA . ASP A 1 82 ? 9.161 -1.911 -4.534 1.00 96.00 82 ASP A CA 1
ATOM 632 C C . ASP A 1 82 ? 10.288 -2.376 -5.452 1.00 96.00 82 ASP A C 1
ATOM 634 O O . ASP A 1 82 ? 10.045 -2.979 -6.501 1.00 96.00 82 ASP A O 1
ATOM 638 N N . ARG A 1 83 ? 11.523 -2.091 -5.047 1.00 95.75 83 ARG A N 1
ATOM 639 C CA . ARG A 1 83 ? 12.744 -2.488 -5.749 1.00 95.75 83 ARG A CA 1
ATOM 640 C C . ARG A 1 83 ? 13.555 -3.547 -4.996 1.00 95.75 83 ARG A C 1
ATOM 642 O O . ARG A 1 83 ? 14.669 -3.853 -5.404 1.00 95.75 83 ARG A O 1
ATOM 649 N N . ARG A 1 84 ? 13.020 -4.127 -3.910 1.00 96.12 84 ARG A N 1
ATOM 650 C CA . ARG A 1 84 ? 13.721 -5.085 -3.025 1.00 96.12 8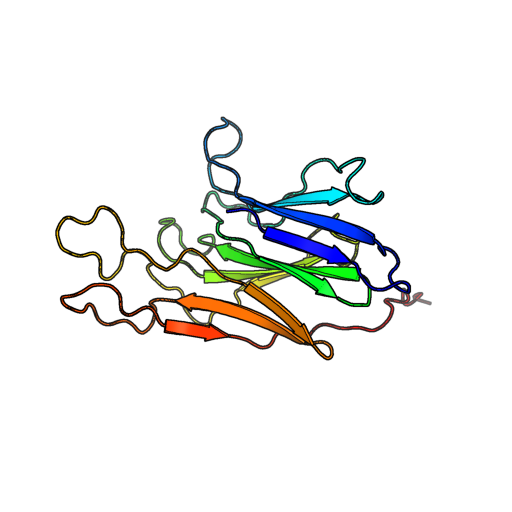4 ARG A CA 1
ATOM 651 C C . ARG A 1 84 ? 14.291 -6.314 -3.731 1.00 96.12 84 ARG A C 1
ATOM 653 O O . ARG A 1 84 ? 15.251 -6.898 -3.237 1.00 96.12 84 ARG A O 1
ATOM 660 N N . ASP A 1 85 ? 13.706 -6.699 -4.863 1.00 96.69 85 ASP A N 1
ATOM 661 C CA . ASP A 1 85 ? 14.130 -7.870 -5.638 1.00 96.69 85 ASP A CA 1
ATOM 662 C C . ASP A 1 85 ? 15.231 -7.537 -6.666 1.00 96.69 85 ASP A C 1
ATOM 664 O O . ASP A 1 85 ? 15.687 -8.424 -7.389 1.00 96.69 85 ASP A O 1
ATOM 668 N N . ASP A 1 86 ? 15.683 -6.279 -6.724 1.00 94.69 86 ASP A N 1
ATOM 669 C CA . ASP A 1 86 ? 16.754 -5.823 -7.604 1.00 94.69 86 ASP A CA 1
ATOM 670 C C . ASP A 1 86 ? 17.925 -5.207 -6.816 1.00 94.69 86 ASP A C 1
ATOM 672 O O . ASP A 1 86 ? 17.811 -4.093 -6.296 1.00 94.69 86 ASP A O 1
ATOM 676 N N . PRO A 1 87 ? 19.090 -5.881 -6.760 1.00 91.62 87 PRO A N 1
ATOM 677 C CA . PRO A 1 87 ? 20.281 -5.364 -6.087 1.00 91.62 87 PRO A CA 1
ATOM 678 C C . PRO A 1 87 ? 20.779 -4.014 -6.625 1.00 91.62 87 PRO A C 1
ATOM 680 O O . PRO A 1 87 ? 21.508 -3.315 -5.922 1.00 91.62 87 PRO A O 1
ATOM 683 N N . GLU A 1 88 ? 20.416 -3.651 -7.858 1.00 91.25 88 GLU A N 1
ATOM 684 C CA . GLU A 1 88 ? 20.777 -2.372 -8.480 1.00 91.25 88 GLU A CA 1
ATOM 685 C C . GLU A 1 88 ? 19.792 -1.241 -8.141 1.00 91.25 88 GLU A C 1
ATOM 687 O O . GLU A 1 88 ? 20.025 -0.091 -8.520 1.00 91.25 88 GLU A O 1
ATOM 692 N N . ASN A 1 89 ? 18.717 -1.542 -7.400 1.00 90.06 89 ASN A N 1
ATOM 693 C CA . ASN A 1 89 ? 17.671 -0.598 -7.011 1.00 90.06 89 ASN A CA 1
ATOM 694 C C . ASN A 1 89 ? 17.090 0.169 -8.222 1.00 90.06 89 ASN A C 1
ATOM 696 O O . ASN A 1 89 ? 16.839 1.381 -8.175 1.00 90.06 89 ASN A O 1
ATOM 700 N N . ARG A 1 90 ? 16.875 -0.544 -9.330 1.00 88.44 90 ARG A N 1
ATOM 701 C CA . ARG A 1 90 ? 16.402 -0.031 -10.619 1.00 88.44 90 ARG A CA 1
ATOM 702 C C . ARG A 1 90 ? 15.035 -0.601 -10.990 1.00 88.44 90 ARG A C 1
ATOM 704 O O . ARG A 1 90 ? 14.128 0.169 -11.308 1.00 88.44 90 ARG A O 1
ATOM 711 N N . LEU A 1 91 ? 14.911 -1.922 -10.990 1.00 92.38 91 LEU A N 1
ATOM 712 C CA . LEU A 1 91 ? 13.738 -2.651 -11.456 1.00 92.38 91 LEU A CA 1
ATOM 713 C C . LEU A 1 91 ? 12.627 -2.652 -10.406 1.00 92.38 91 LEU A C 1
ATOM 715 O O . LEU A 1 91 ? 12.879 -2.789 -9.213 1.00 92.38 91 LEU A O 1
ATOM 719 N N . ILE A 1 92 ? 11.393 -2.478 -10.869 1.00 93.19 92 ILE A N 1
ATOM 720 C CA . ILE A 1 92 ? 10.225 -2.207 -10.035 1.00 93.19 92 ILE A CA 1
ATOM 721 C C . ILE A 1 92 ? 9.256 -3.385 -10.100 1.00 93.19 92 ILE A C 1
ATOM 723 O O . ILE A 1 92 ? 8.907 -3.858 -11.183 1.00 93.19 92 ILE A O 1
ATOM 727 N N . HIS A 1 93 ? 8.771 -3.798 -8.934 1.00 96.56 93 HIS A N 1
ATOM 728 C CA . HIS A 1 93 ? 7.618 -4.669 -8.757 1.00 96.56 93 HIS A CA 1
ATOM 729 C C . HIS A 1 93 ? 6.492 -3.933 -8.025 1.00 96.56 93 HIS A C 1
ATOM 731 O O . HIS A 1 93 ? 6.736 -2.966 -7.303 1.00 96.56 93 HIS A O 1
ATOM 737 N N . LEU A 1 94 ? 5.255 -4.418 -8.171 1.00 97.44 94 LEU A N 1
ATOM 738 C CA . LEU A 1 94 ? 4.176 -4.050 -7.254 1.00 97.44 94 LEU A CA 1
ATOM 739 C C . LEU A 1 94 ? 4.156 -5.044 -6.093 1.00 97.44 94 LEU A C 1
ATOM 741 O O . LEU A 1 94 ? 4.002 -6.247 -6.308 1.00 97.44 94 LEU A O 1
ATOM 745 N N . TYR A 1 95 ? 4.258 -4.539 -4.871 1.00 98.50 95 TYR A N 1
ATOM 746 C CA . TYR A 1 95 ? 4.086 -5.324 -3.657 1.00 98.50 95 TYR A CA 1
ATOM 747 C C . TYR A 1 95 ? 2.738 -5.044 -3.012 1.00 98.50 95 TYR A C 1
ATOM 749 O O . TYR A 1 95 ? 2.216 -3.932 -3.067 1.00 98.50 95 TYR A O 1
ATOM 757 N N . TYR A 1 96 ? 2.195 -6.075 -2.377 1.00 98.75 96 TYR A N 1
ATOM 758 C CA . TYR A 1 96 ? 1.000 -6.003 -1.552 1.00 98.75 96 TYR A CA 1
ATOM 759 C C . TYR A 1 96 ? 1.355 -6.344 -0.107 1.00 98.75 96 TYR A C 1
ATOM 761 O O . TYR A 1 96 ? 2.086 -7.304 0.136 1.00 98.75 96 TYR A O 1
ATOM 769 N N . ALA A 1 97 ? 0.804 -5.588 0.840 1.00 98.62 97 ALA A N 1
ATOM 770 C CA . ALA A 1 97 ? 0.916 -5.801 2.274 1.00 98.62 97 ALA A CA 1
ATOM 771 C C . ALA A 1 97 ? -0.465 -5.798 2.938 1.00 98.62 97 ALA A C 1
ATOM 773 O O . ALA A 1 97 ? -1.335 -4.992 2.603 1.00 98.62 97 ALA A O 1
ATOM 774 N N . LEU A 1 98 ? -0.652 -6.692 3.910 1.00 98.12 98 LEU A N 1
ATOM 775 C CA . LEU A 1 98 ? -1.896 -6.828 4.662 1.00 98.12 98 LEU A CA 1
ATOM 776 C C . LEU A 1 98 ? -1.636 -6.751 6.163 1.00 98.12 98 LEU A C 1
ATOM 778 O O . LEU A 1 98 ? -0.782 -7.463 6.695 1.00 98.12 98 LEU A O 1
ATOM 782 N N . SER A 1 99 ? -2.442 -5.941 6.839 1.00 97.94 99 SER A N 1
ATOM 783 C CA . SER A 1 99 ? -2.530 -5.896 8.293 1.00 97.94 99 SER A CA 1
ATOM 784 C C . SER A 1 99 ? -3.892 -6.403 8.759 1.00 97.94 99 SER A C 1
ATOM 786 O O . SER A 1 99 ? -4.933 -5.971 8.261 1.00 97.94 99 SER A O 1
ATOM 788 N N . SER A 1 100 ? -3.878 -7.299 9.747 1.00 96.19 100 SER A N 1
ATOM 789 C CA . SER A 1 100 ? -5.077 -7.814 10.421 1.00 96.19 100 SER A CA 1
ATOM 790 C C . SER A 1 100 ? -5.295 -7.237 11.820 1.00 96.19 100 SER A C 1
ATOM 792 O O . SER A 1 100 ? -6.257 -7.602 12.487 1.00 96.19 100 SER A O 1
ATOM 794 N N . ASP A 1 101 ? -4.400 -6.363 12.279 1.00 96.56 101 ASP A N 1
ATOM 795 C CA . ASP A 1 101 ? -4.441 -5.704 13.589 1.00 96.56 101 ASP A CA 1
ATOM 796 C C . ASP A 1 101 ? -4.697 -4.192 13.459 1.00 96.56 101 ASP A C 1
ATOM 798 O O . ASP A 1 101 ? -4.355 -3.392 14.333 1.00 96.56 101 ASP A O 1
ATOM 802 N N . GLY A 1 102 ? -5.335 -3.800 12.353 1.00 96.56 102 GLY A N 1
ATOM 803 C CA . GLY A 1 102 ? -5.746 -2.431 12.095 1.00 96.56 102 GLY A CA 1
ATOM 804 C C . GLY A 1 102 ? -4.570 -1.500 11.826 1.00 96.56 102 GLY A C 1
ATOM 805 O O . GLY A 1 102 ? -4.620 -0.365 12.281 1.00 96.56 102 GLY A O 1
ATOM 806 N N . GLY A 1 103 ? -3.533 -1.952 11.126 1.00 97.56 103 GLY A N 1
ATOM 807 C CA . GLY A 1 103 ? -2.385 -1.144 10.704 1.00 97.56 103 GLY A CA 1
ATOM 808 C C . GLY A 1 103 ? -1.225 -1.091 11.700 1.00 97.56 103 GLY A C 1
ATOM 809 O O . GLY A 1 103 ? -0.348 -0.248 11.534 1.00 97.56 103 GLY A O 1
ATOM 810 N N . VAL A 1 104 ? -1.211 -1.949 12.729 1.00 97.94 104 VAL A N 1
ATOM 811 C CA . VAL A 1 104 ? -0.120 -1.995 13.723 1.00 97.94 104 VAL A CA 1
ATOM 812 C C . VAL A 1 104 ? 1.056 -2.830 13.213 1.00 97.94 104 VAL A C 1
ATOM 814 O O . VAL A 1 104 ? 2.205 -2.477 13.461 1.00 97.94 104 VAL A O 1
ATOM 817 N N . THR A 1 105 ? 0.800 -3.916 12.480 1.00 97.56 105 THR A N 1
ATOM 818 C CA . THR A 1 105 ? 1.840 -4.737 11.844 1.00 97.56 105 THR A CA 1
ATOM 819 C C . THR A 1 105 ? 1.438 -5.215 10.446 1.00 97.56 105 THR A C 1
ATOM 821 O O . THR A 1 105 ? 0.254 -5.367 10.142 1.00 97.56 105 THR A O 1
ATOM 824 N N . PHE A 1 106 ? 2.437 -5.488 9.595 1.00 97.88 106 PHE A N 1
ATOM 825 C CA . PHE A 1 106 ? 2.270 -5.966 8.210 1.00 97.88 106 PHE A CA 1
ATOM 826 C C . PHE A 1 106 ? 3.081 -7.249 7.930 1.00 97.88 106 PHE A C 1
ATOM 828 O O . PHE A 1 106 ? 4.001 -7.239 7.103 1.00 97.88 106 PHE A O 1
ATOM 835 N N . PRO A 1 107 ? 2.792 -8.370 8.621 1.00 95.88 107 PRO A N 1
ATOM 836 C CA . PRO A 1 107 ? 3.573 -9.600 8.480 1.00 95.88 107 PRO A CA 1
ATOM 837 C C . PRO A 1 107 ? 3.352 -10.312 7.136 1.00 95.88 107 PRO A C 1
ATOM 839 O O . PRO A 1 107 ? 4.232 -11.042 6.686 1.00 95.88 107 PRO A O 1
ATOM 842 N N . LEU A 1 108 ? 2.196 -10.115 6.491 1.00 96.25 108 LEU A N 1
ATOM 843 C CA . LEU A 1 108 ? 1.874 -10.724 5.201 1.00 96.25 108 LEU A CA 1
ATOM 844 C C . LEU A 1 108 ? 2.190 -9.740 4.076 1.00 96.25 108 LEU A C 1
ATOM 846 O O . LEU A 1 108 ? 1.510 -8.722 3.944 1.00 96.25 108 LEU A O 1
ATOM 850 N N . GLN A 1 109 ? 3.190 -10.074 3.254 1.00 97.50 109 GLN A N 1
ATOM 851 C CA . GLN A 1 109 ? 3.542 -9.333 2.040 1.00 97.50 109 GLN A CA 1
ATOM 852 C C . GLN A 1 109 ? 3.947 -10.271 0.912 1.00 97.50 109 GLN A C 1
ATOM 854 O O . GLN A 1 109 ? 4.540 -11.318 1.170 1.00 97.50 109 GLN A O 1
ATOM 859 N N . PHE A 1 110 ? 3.660 -9.890 -0.330 1.00 97.88 110 PHE A N 1
ATOM 860 C CA . PHE A 1 110 ? 4.124 -10.621 -1.507 1.00 97.88 110 PHE A CA 1
ATOM 861 C C . PHE A 1 110 ? 4.149 -9.736 -2.757 1.00 97.88 110 PHE A C 1
ATOM 863 O O . PHE A 1 110 ? 3.429 -8.739 -2.853 1.00 97.88 110 PHE A O 1
ATOM 870 N N . ASN A 1 111 ? 4.974 -10.144 -3.720 1.00 98.25 111 ASN A N 1
ATOM 871 C CA . ASN A 1 111 ? 5.046 -9.560 -5.051 1.00 98.25 111 ASN A CA 1
ATOM 872 C C . ASN A 1 111 ? 3.786 -9.921 -5.858 1.00 98.25 111 ASN A C 1
ATOM 874 O O . ASN A 1 111 ? 3.439 -11.095 -5.986 1.00 98.25 111 ASN A O 1
ATOM 878 N N . VAL A 1 112 ? 3.096 -8.915 -6.390 1.00 98.12 112 VAL A N 1
ATOM 879 C CA . VAL A 1 112 ? 1.870 -9.063 -7.194 1.00 98.12 112 VAL A CA 1
ATOM 880 C C . VAL A 1 112 ? 2.190 -9.327 -8.668 1.00 98.12 112 VAL A C 1
ATOM 882 O O . VAL A 1 112 ? 1.378 -9.884 -9.403 1.00 98.12 112 VAL A O 1
ATOM 885 N N . THR A 1 113 ? 3.366 -8.909 -9.121 1.00 95.88 113 THR A N 1
ATOM 886 C CA . THR A 1 113 ? 3.747 -8.888 -10.535 1.00 95.88 113 THR A CA 1
ATOM 887 C C . THR A 1 113 ? 4.547 -10.121 -10.948 1.00 95.88 113 THR A C 1
ATOM 889 O O . THR A 1 113 ? 5.424 -10.574 -10.225 1.00 95.88 113 THR A O 1
ATOM 892 N N . GLU A 1 114 ? 4.282 -10.645 -12.147 1.00 92.69 114 GLU A N 1
ATOM 893 C CA . GLU A 1 114 ? 4.978 -11.829 -12.685 1.00 92.69 114 GLU A CA 1
ATOM 894 C C . GLU A 1 114 ? 6.439 -11.557 -13.080 1.00 92.69 114 GLU A C 1
ATOM 896 O O . GLU A 1 114 ? 7.279 -12.452 -13.027 1.00 92.69 114 GLU A O 1
ATOM 901 N N . ARG A 1 115 ? 6.743 -10.323 -13.495 1.00 92.88 115 ARG A N 1
ATOM 902 C CA . ARG A 1 115 ? 8.086 -9.845 -13.846 1.00 92.88 115 ARG A CA 1
ATOM 903 C C . ARG A 1 115 ? 8.213 -8.360 -13.505 1.00 92.88 115 ARG A C 1
ATOM 905 O O . ARG A 1 115 ? 7.183 -7.680 -13.506 1.00 92.88 115 ARG A O 1
ATOM 912 N N . PRO A 1 116 ? 9.424 -7.861 -13.215 1.00 93.19 116 PRO A N 1
ATOM 913 C CA . PRO A 1 116 ? 9.606 -6.449 -12.936 1.00 93.19 116 PRO A CA 1
ATOM 914 C C . PRO A 1 116 ? 9.594 -5.628 -14.225 1.00 93.19 116 PRO A C 1
ATOM 916 O O . PRO A 1 116 ? 9.729 -6.169 -15.327 1.00 93.19 116 PRO A O 1
ATOM 919 N N . PHE A 1 117 ? 9.520 -4.310 -14.073 1.00 88.75 117 PHE A N 1
ATOM 920 C CA . PHE A 1 117 ? 9.718 -3.362 -15.162 1.00 88.75 117 PHE A CA 1
ATOM 921 C C . PHE A 1 117 ? 10.755 -2.303 -14.806 1.00 88.75 117 PHE A C 1
ATOM 923 O O . PHE A 1 117 ? 11.009 -1.999 -13.641 1.00 88.75 117 PHE A O 1
ATOM 930 N N . ASP A 1 118 ? 11.362 -1.729 -15.837 1.00 86.81 118 ASP A N 1
ATOM 931 C CA . ASP A 1 118 ? 12.295 -0.624 -15.694 1.00 86.81 118 ASP A CA 1
ATOM 932 C C . ASP A 1 118 ? 11.556 0.694 -15.902 1.00 86.81 118 ASP A C 1
ATOM 934 O O . ASP A 1 118 ? 11.199 1.050 -17.026 1.00 86.81 118 ASP A O 1
ATOM 938 N N . GLY A 1 119 ? 11.348 1.441 -14.819 1.00 79.62 119 GLY A N 1
ATOM 939 C CA . GLY A 1 119 ? 10.677 2.734 -14.904 1.00 79.62 119 GLY A CA 1
ATOM 940 C C . GLY A 1 119 ? 11.467 3.819 -15.642 1.00 79.62 119 GLY A C 1
ATOM 941 O O . GLY A 1 119 ? 10.935 4.899 -15.864 1.00 79.62 119 GLY A O 1
ATOM 942 N N . ASN A 1 120 ? 12.719 3.551 -16.029 1.00 75.44 120 ASN A N 1
ATOM 943 C CA . ASN A 1 120 ? 13.544 4.442 -16.844 1.00 75.44 120 ASN A CA 1
ATOM 944 C C . ASN A 1 120 ? 13.689 3.986 -18.302 1.00 75.44 120 ASN A C 1
ATOM 946 O O . ASN A 1 120 ? 14.342 4.690 -19.081 1.00 75.44 120 ASN A O 1
ATOM 950 N N . ALA A 1 121 ? 13.137 2.830 -18.691 1.00 66.75 121 ALA A N 1
ATOM 951 C CA . ALA A 1 121 ? 13.051 2.482 -20.109 1.00 66.75 121 ALA A CA 1
ATOM 952 C C . ALA A 1 121 ? 12.316 3.623 -20.850 1.00 66.75 121 ALA A C 1
ATOM 954 O O . ALA A 1 121 ? 11.537 4.327 -20.234 1.00 66.75 121 ALA A O 1
ATOM 955 N N . GLY A 1 122 ? 12.600 3.915 -22.123 1.00 53.75 122 GLY A N 1
ATOM 956 C CA . GLY A 1 122 ? 11.798 4.866 -22.926 1.00 53.75 122 GLY A CA 1
ATOM 957 C C . GLY A 1 122 ? 11.864 6.373 -22.604 1.00 53.75 122 GLY A C 1
ATOM 958 O O . GLY A 1 122 ? 11.028 7.124 -23.106 1.00 53.75 122 GLY A O 1
ATOM 959 N N . GLY A 1 123 ? 12.832 6.863 -21.823 1.00 52.53 123 GLY A N 1
ATOM 960 C CA . GLY A 1 123 ? 13.066 8.311 -21.712 1.00 52.53 123 GLY A CA 1
ATOM 961 C C . GLY A 1 123 ? 13.468 8.924 -23.063 1.00 52.53 123 GLY A C 1
ATOM 962 O O . GLY A 1 123 ? 14.326 8.377 -23.759 1.00 52.53 123 GLY A O 1
ATOM 963 N N . SER A 1 124 ? 12.883 10.067 -23.447 1.00 49.53 124 SER A N 1
ATOM 964 C CA . SER A 1 124 ? 13.373 10.825 -24.608 1.00 49.53 124 SER A CA 1
ATOM 965 C C . SER A 1 124 ? 14.863 11.154 -24.427 1.00 49.53 124 SER A C 1
ATOM 967 O O . SER A 1 124 ? 15.281 11.444 -23.301 1.00 49.53 124 SER A O 1
ATOM 969 N N . PRO A 1 125 ? 15.681 11.179 -25.495 1.00 45.16 125 PRO A N 1
ATOM 970 C CA . PRO A 1 125 ? 17.066 11.627 -25.391 1.00 45.16 125 PRO A CA 1
ATOM 971 C C . PRO A 1 125 ? 17.137 13.022 -24.744 1.00 45.16 125 PRO A C 1
ATOM 973 O O . PRO A 1 125 ? 16.641 13.995 -25.307 1.00 45.16 125 PRO A O 1
ATOM 976 N N . GLY A 1 126 ? 17.728 13.115 -23.548 1.00 50.06 126 GLY A N 1
ATOM 977 C CA . GLY A 1 126 ? 17.832 14.360 -22.774 1.00 50.06 126 GLY A CA 1
ATOM 978 C C . GLY A 1 126 ? 16.790 14.551 -21.662 1.00 50.06 126 GLY A C 1
ATOM 979 O O . GLY A 1 126 ? 16.901 15.521 -20.914 1.00 50.06 126 GLY A O 1
ATOM 980 N N . ALA A 1 127 ? 15.824 13.641 -21.501 1.00 53.53 127 ALA A N 1
ATOM 981 C CA . ALA A 1 127 ? 14.972 13.588 -20.314 1.00 53.53 127 ALA A CA 1
ATOM 982 C C . ALA A 1 127 ? 15.729 12.927 -19.149 1.00 53.53 127 ALA A C 1
ATOM 984 O O . ALA A 1 127 ? 16.360 11.885 -19.315 1.00 53.53 127 ALA A O 1
ATOM 985 N N . SER A 1 128 ? 15.675 13.537 -17.962 1.00 52.25 128 SER A N 1
ATOM 986 C CA . SER A 1 128 ? 16.365 13.052 -16.757 1.00 52.25 128 SER A CA 1
ATOM 987 C C . SER A 1 128 ? 15.721 11.814 -16.121 1.00 52.25 128 SER A C 1
ATOM 989 O O . SER A 1 128 ? 16.341 11.185 -15.268 1.00 52.25 128 SER A O 1
ATOM 991 N N . SER A 1 129 ? 14.495 11.468 -16.517 1.00 56.22 129 SER A N 1
ATOM 992 C CA . SER A 1 129 ? 13.768 10.267 -16.099 1.00 56.22 129 SER A CA 1
ATOM 993 C C . SER A 1 129 ? 12.553 10.060 -17.004 1.00 56.22 129 SER A C 1
ATOM 995 O O . SER A 1 129 ? 11.971 11.031 -17.497 1.00 56.22 129 SER A O 1
ATOM 997 N N . ALA A 1 130 ? 12.167 8.805 -17.236 1.00 62.53 130 ALA A N 1
ATOM 998 C CA . ALA A 1 130 ? 10.884 8.505 -17.854 1.00 62.53 130 ALA A CA 1
ATOM 999 C C . ALA A 1 130 ? 9.780 8.587 -16.784 1.00 62.53 130 ALA A C 1
ATOM 1001 O O . ALA A 1 130 ? 9.986 8.225 -15.625 1.00 62.53 130 ALA A O 1
ATOM 1002 N N . PHE A 1 131 ? 8.624 9.139 -17.148 1.00 67.75 131 PHE A N 1
ATOM 1003 C CA . PHE A 1 131 ? 7.491 9.281 -16.239 1.00 67.75 131 PHE A CA 1
ATOM 1004 C C . PHE A 1 131 ? 6.612 8.031 -16.328 1.00 67.75 131 PHE A C 1
ATOM 1006 O O . PHE A 1 131 ? 5.946 7.822 -17.337 1.00 67.75 131 PHE A O 1
ATOM 1013 N N . ILE A 1 132 ? 6.598 7.213 -15.274 1.00 71.62 132 ILE A N 1
ATOM 1014 C CA . ILE A 1 132 ? 5.771 5.994 -15.180 1.00 71.62 132 ILE A CA 1
ATOM 1015 C C . ILE A 1 132 ? 4.367 6.254 -14.613 1.00 71.62 132 ILE A C 1
ATOM 1017 O O . ILE A 1 132 ? 3.699 5.330 -14.159 1.00 71.62 132 ILE A O 1
ATOM 1021 N N . GLY A 1 133 ? 3.911 7.511 -14.609 1.00 68.38 133 GLY A N 1
ATOM 1022 C CA . GLY A 1 133 ? 2.719 7.926 -13.869 1.00 68.38 133 GLY A CA 1
ATOM 1023 C C . GLY A 1 133 ? 2.999 8.175 -12.381 1.00 68.38 133 GLY A C 1
ATOM 1024 O O . GLY A 1 133 ? 3.997 7.709 -11.838 1.00 68.38 133 GLY A O 1
ATOM 1025 N N . ASP A 1 134 ? 2.093 8.901 -11.720 1.00 61.66 134 ASP A N 1
ATOM 1026 C CA . ASP A 1 134 ? 2.192 9.231 -10.285 1.00 61.66 134 ASP A CA 1
ATOM 1027 C C . ASP A 1 134 ? 1.258 8.393 -9.394 1.00 61.66 134 ASP A C 1
ATOM 1029 O O . ASP A 1 134 ? 1.296 8.518 -8.167 1.00 61.66 134 ASP A O 1
ATOM 1033 N N . TYR A 1 135 ? 0.394 7.557 -9.980 1.00 75.88 135 TYR A N 1
ATOM 1034 C CA . TYR A 1 135 ? -0.752 7.002 -9.261 1.00 75.88 135 TYR A CA 1
ATOM 1035 C C . TYR A 1 135 ? -0.912 5.503 -9.485 1.00 75.88 135 TYR A C 1
ATOM 1037 O O . TYR A 1 135 ? -1.098 5.036 -10.607 1.00 75.88 135 TYR A O 1
ATOM 1045 N N . ILE A 1 136 ? -0.877 4.778 -8.373 1.00 92.94 136 ILE A N 1
ATOM 1046 C CA . ILE A 1 136 ? -1.466 3.451 -8.225 1.00 92.94 136 ILE A CA 1
ATOM 1047 C C . ILE A 1 136 ? -2.665 3.586 -7.288 1.00 92.94 136 ILE A C 1
ATOM 1049 O O . ILE A 1 136 ? -2.736 4.544 -6.514 1.00 92.94 136 ILE A O 1
ATOM 1053 N N . ASP A 1 137 ? -3.593 2.641 -7.340 1.00 96.12 137 ASP A N 1
ATOM 1054 C CA . ASP A 1 137 ? -4.730 2.617 -6.421 1.00 96.12 137 ASP A CA 1
ATOM 1055 C C . ASP A 1 137 ? -5.106 1.181 -6.051 1.00 96.12 137 ASP A C 1
ATOM 1057 O O . ASP A 1 137 ? -4.646 0.224 -6.677 1.00 96.12 137 ASP A O 1
ATOM 1061 N N . ILE A 1 138 ? -5.926 1.021 -5.018 1.00 98.06 138 ILE A N 1
ATOM 1062 C CA . ILE A 1 138 ? -6.476 -0.264 -4.599 1.00 98.06 138 ILE A CA 1
ATOM 1063 C C . ILE A 1 138 ? -7.899 -0.081 -4.088 1.00 98.06 138 ILE A C 1
ATOM 1065 O O . ILE A 1 138 ? -8.152 0.736 -3.210 1.00 98.06 138 ILE A O 1
ATOM 1069 N N . ASP A 1 139 ? -8.819 -0.899 -4.596 1.00 97.31 139 ASP A N 1
ATOM 1070 C CA . ASP A 1 139 ? -10.191 -0.972 -4.088 1.00 97.31 139 ASP A CA 1
ATOM 1071 C C . ASP A 1 139 ? -10.557 -2.406 -3.684 1.00 97.31 139 ASP A C 1
ATOM 1073 O O . ASP A 1 139 ? -9.906 -3.373 -4.093 1.00 97.31 139 ASP A O 1
ATOM 1077 N N . LEU A 1 140 ? -11.582 -2.554 -2.848 1.00 96.44 140 LEU A N 1
ATOM 1078 C CA . LEU A 1 140 ? -11.980 -3.821 -2.241 1.00 96.44 140 LEU A CA 1
ATOM 1079 C C . LEU A 1 140 ? -13.438 -4.139 -2.570 1.00 96.44 140 LEU A C 1
ATOM 1081 O O . LEU A 1 140 ? -14.336 -3.328 -2.361 1.00 96.44 140 LEU A O 1
ATOM 1085 N N . SER A 1 141 ? -13.702 -5.360 -3.032 1.00 92.81 141 SER A N 1
ATOM 1086 C CA . SER A 1 141 ? -15.065 -5.826 -3.282 1.00 92.81 141 SER A CA 1
ATOM 1087 C C . SER A 1 141 ? -15.182 -7.333 -3.096 1.00 92.81 141 SER A C 1
ATOM 1089 O O . SER A 1 141 ? -14.387 -8.100 -3.637 1.00 92.81 141 SER A O 1
ATOM 1091 N N . GLY A 1 142 ? -16.177 -7.780 -2.323 1.00 89.62 142 GLY A N 1
ATOM 1092 C CA . GLY A 1 142 ? -16.529 -9.200 -2.213 1.00 89.62 142 GLY A CA 1
ATOM 1093 C C . GLY A 1 142 ? -15.390 -10.123 -1.755 1.00 89.62 142 GLY A C 1
ATOM 1094 O O . GLY A 1 142 ? -15.288 -11.242 -2.252 1.00 89.62 142 GLY A O 1
ATOM 1095 N N . GLY A 1 143 ? -14.516 -9.662 -0.852 1.00 92.31 143 GLY A N 1
ATOM 1096 C CA . GLY A 1 143 ? -13.345 -10.432 -0.400 1.00 92.31 143 GLY A CA 1
ATOM 1097 C C . GLY A 1 143 ? -12.182 -10.452 -1.400 1.00 92.31 143 GLY A C 1
ATOM 1098 O O . GLY A 1 143 ? -11.307 -11.317 -1.324 1.00 92.31 143 GLY A O 1
ATOM 1099 N N . VAL A 1 144 ? -12.179 -9.523 -2.358 1.00 96.38 144 VAL A N 1
ATOM 1100 C CA . VAL A 1 144 ? -11.132 -9.365 -3.368 1.00 96.38 144 VAL A CA 1
ATOM 1101 C C . VAL A 1 144 ? -10.573 -7.953 -3.304 1.00 96.38 144 VAL A C 1
ATOM 1103 O O . VAL A 1 144 ? -11.330 -6.986 -3.305 1.00 96.38 144 VAL A O 1
ATOM 1106 N N . ALA A 1 145 ? -9.250 -7.839 -3.264 1.00 97.88 145 ALA A N 1
ATOM 1107 C CA . ALA A 1 145 ? -8.558 -6.583 -3.477 1.00 97.88 145 ALA A CA 1
ATOM 1108 C C . ALA A 1 145 ? -8.163 -6.435 -4.953 1.00 97.88 145 ALA A C 1
ATOM 1110 O O . ALA A 1 145 ? -7.675 -7.384 -5.578 1.00 97.88 145 ALA A O 1
ATOM 1111 N N . HIS A 1 146 ? -8.391 -5.238 -5.483 1.00 97.94 146 HIS A N 1
ATOM 1112 C CA . HIS A 1 146 ? -8.219 -4.850 -6.875 1.00 97.94 146 HIS A CA 1
ATOM 1113 C C . HIS A 1 146 ? -7.210 -3.705 -6.975 1.00 97.94 146 HIS A C 1
ATOM 1115 O O . HIS A 1 146 ? -7.610 -2.545 -7.084 1.00 97.94 146 HIS A O 1
ATOM 1121 N N . PRO A 1 147 ? -5.900 -3.993 -6.905 1.00 97.75 147 PRO A N 1
ATOM 1122 C CA . PRO A 1 147 ? -4.907 -2.979 -7.191 1.00 97.75 147 PRO A CA 1
ATOM 1123 C C . PRO A 1 147 ? -4.900 -2.633 -8.679 1.00 97.75 147 PRO A C 1
ATOM 1125 O O . PRO A 1 147 ? -5.122 -3.502 -9.531 1.00 97.75 147 PRO A O 1
ATOM 1128 N N . VAL A 1 148 ? -4.601 -1.378 -8.982 1.00 95.81 148 VAL A N 1
ATOM 1129 C CA . VAL A 1 148 ? -4.325 -0.876 -10.327 1.00 95.81 148 VAL A CA 1
ATOM 1130 C C . VAL A 1 148 ? -2.996 -0.139 -10.311 1.00 95.81 148 VAL A C 1
ATOM 1132 O O . VAL A 1 148 ? -2.717 0.620 -9.383 1.00 95.81 148 VAL A O 1
ATOM 1135 N N . TRP A 1 149 ? -2.155 -0.383 -11.309 1.00 93.38 149 TRP A N 1
ATOM 1136 C CA . TRP A 1 149 ? -0.839 0.242 -11.391 1.00 93.38 149 TRP A CA 1
ATOM 1137 C C . TRP A 1 149 ? -0.407 0.445 -12.836 1.00 93.38 149 TRP A C 1
ATOM 1139 O O . TRP A 1 149 ? -0.929 -0.190 -13.754 1.00 93.38 149 TRP A O 1
ATOM 1149 N N . THR A 1 150 ? 0.558 1.337 -13.017 1.00 89.50 150 THR A N 1
ATOM 1150 C CA . THR A 1 150 ? 1.187 1.606 -14.307 1.00 89.50 150 THR A CA 1
ATOM 1151 C C . THR A 1 150 ? 2.457 0.781 -14.435 1.00 89.50 150 THR A C 1
ATOM 1153 O O . THR A 1 150 ? 3.243 0.678 -13.497 1.00 89.50 150 THR A O 1
ATOM 1156 N N . ASP A 1 151 ? 2.692 0.191 -15.595 1.00 86.81 151 ASP A N 1
ATOM 1157 C CA . ASP A 1 151 ? 3.809 -0.726 -15.770 1.00 86.81 151 ASP A CA 1
ATOM 1158 C C . ASP A 1 151 ? 4.320 -0.677 -17.210 1.00 86.81 151 ASP A C 1
ATOM 1160 O O . ASP A 1 151 ? 3.544 -0.663 -18.165 1.00 86.81 151 ASP A O 1
ATOM 1164 N N . ALA A 1 152 ? 5.641 -0.631 -17.360 1.00 83.19 152 ALA A N 1
ATOM 1165 C CA . ALA A 1 152 ? 6.312 -0.519 -18.652 1.00 83.19 152 ALA A CA 1
ATOM 1166 C C . ALA A 1 152 ? 6.866 -1.860 -19.168 1.00 83.19 152 ALA A C 1
ATOM 1168 O O . ALA A 1 152 ? 7.648 -1.871 -20.116 1.00 83.19 152 ALA A O 1
ATOM 1169 N N . ARG A 1 153 ? 6.496 -3.000 -18.564 1.00 82.75 153 ARG A N 1
ATOM 1170 C CA . ARG A 1 153 ? 7.027 -4.334 -18.914 1.00 82.75 153 ARG A CA 1
ATOM 1171 C C . ARG A 1 153 ? 6.828 -4.735 -20.377 1.00 82.75 153 ARG A C 1
ATOM 1173 O O . ARG A 1 153 ? 7.602 -5.545 -20.885 1.00 82.75 153 ARG A O 1
ATOM 1180 N N . ASP A 1 154 ? 5.787 -4.205 -21.015 1.00 76.50 154 ASP A N 1
ATOM 1181 C CA . ASP A 1 154 ? 5.386 -4.520 -22.392 1.00 76.50 154 ASP A CA 1
ATOM 1182 C C . ASP A 1 154 ? 5.703 -3.365 -23.364 1.00 76.50 154 ASP A C 1
ATOM 1184 O O . ASP A 1 154 ? 5.432 -3.455 -24.562 1.00 76.50 154 ASP A O 1
ATOM 1188 N N . GLY A 1 155 ? 6.291 -2.274 -22.863 1.00 63.50 155 GLY A N 1
ATOM 1189 C CA . GLY A 1 155 ? 6.543 -1.071 -23.636 1.00 63.50 155 GLY A CA 1
ATOM 1190 C C . GLY A 1 155 ? 7.812 -1.152 -24.474 1.00 63.50 155 GLY A C 1
ATOM 1191 O O . GLY A 1 155 ? 8.916 -0.985 -23.957 1.00 63.50 155 GLY A O 1
ATOM 1192 N N . GLU A 1 156 ? 7.664 -1.317 -25.787 1.00 57.56 156 GLU A N 1
ATOM 1193 C CA . GLU A 1 156 ? 8.742 -0.999 -26.726 1.00 57.56 156 GLU A CA 1
ATOM 1194 C C . GLU A 1 156 ? 9.024 0.517 -26.689 1.00 57.56 156 GLU A C 1
ATOM 1196 O O . GLU A 1 156 ? 8.078 1.313 -26.646 1.00 57.56 156 GLU A O 1
ATOM 1201 N N . PRO A 1 157 ? 10.294 0.964 -26.723 1.00 58.28 157 PRO A N 1
ATOM 1202 C CA . PRO A 1 157 ? 10.616 2.385 -26.782 1.00 58.28 157 PRO A CA 1
ATOM 1203 C C . PRO A 1 157 ? 9.987 3.021 -28.030 1.00 58.28 157 PRO A C 1
ATOM 1205 O O . PRO A 1 157 ? 10.340 2.666 -29.156 1.00 58.28 157 PRO A O 1
ATOM 1208 N N . THR A 1 158 ? 9.076 3.978 -27.851 1.00 57.16 158 THR A N 1
ATOM 1209 C CA . THR A 1 158 ? 8.548 4.778 -28.968 1.00 57.16 158 THR A CA 1
ATOM 1210 C C . THR A 1 158 ? 9.291 6.109 -29.067 1.00 57.16 158 THR A C 1
ATOM 1212 O O . THR A 1 158 ? 9.943 6.540 -28.114 1.00 57.16 158 THR A O 1
ATOM 1215 N N . SER A 1 159 ? 9.203 6.788 -30.217 1.00 56.34 159 SER A N 1
ATOM 1216 C CA . SER A 1 159 ? 9.823 8.110 -30.416 1.00 56.34 159 SER A CA 1
ATOM 1217 C C . SER A 1 159 ? 9.312 9.181 -29.448 1.00 56.34 159 SER A C 1
ATOM 1219 O O . SER A 1 159 ? 9.992 10.188 -29.248 1.00 56.34 159 SER A O 1
ATOM 1221 N N . ASP A 1 160 ? 8.150 8.943 -28.833 1.00 56.34 160 ASP A N 1
ATOM 1222 C CA . ASP A 1 160 ? 7.397 9.932 -28.065 1.00 56.34 160 ASP A CA 1
ATOM 1223 C C . ASP A 1 160 ? 7.365 9.600 -26.556 1.00 56.34 160 ASP A C 1
ATOM 1225 O O . ASP A 1 160 ? 6.749 10.329 -25.780 1.00 56.34 160 ASP A O 1
ATOM 1229 N N . GLY A 1 161 ? 8.066 8.541 -26.122 1.00 58.12 161 GLY A N 1
ATOM 1230 C CA . GLY A 1 161 ? 8.220 8.155 -24.715 1.00 58.12 161 GLY A CA 1
ATOM 1231 C C . GLY A 1 161 ? 7.937 6.677 -24.422 1.00 58.12 161 GLY A C 1
ATOM 1232 O O . GLY A 1 161 ? 7.797 5.849 -25.330 1.00 58.12 161 GLY A O 1
ATOM 1233 N N . LEU A 1 162 ? 7.861 6.353 -23.125 1.00 63.31 162 LEU A N 1
ATOM 1234 C CA . LEU A 1 162 ? 7.422 5.047 -22.6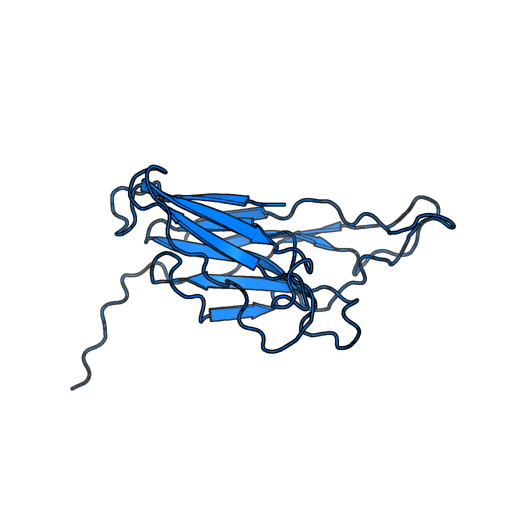26 1.00 63.31 162 LEU A CA 1
ATOM 1235 C C . LEU A 1 162 ? 6.004 4.724 -23.084 1.00 63.31 162 LEU A C 1
ATOM 1237 O O . LEU A 1 162 ? 5.087 5.508 -22.849 1.00 63.31 162 LEU A O 1
ATOM 1241 N N . ASN A 1 163 ? 5.817 3.517 -23.616 1.00 68.62 163 ASN A N 1
ATOM 1242 C CA . ASN A 1 163 ? 4.503 2.892 -23.635 1.00 68.62 163 ASN A CA 1
ATOM 1243 C C . ASN A 1 163 ? 4.297 2.190 -22.284 1.00 68.62 163 ASN A C 1
ATOM 1245 O O . ASN A 1 163 ? 4.755 1.066 -22.090 1.00 68.62 163 ASN A O 1
ATOM 1249 N N . ALA A 1 164 ? 3.717 2.900 -21.318 1.00 76.12 164 ALA A N 1
ATOM 1250 C CA . ALA A 1 164 ? 3.324 2.314 -20.045 1.00 76.12 164 ALA A CA 1
ATOM 1251 C C . ALA A 1 164 ? 1.830 1.979 -20.088 1.00 76.12 164 ALA A C 1
ATOM 1253 O O . ALA A 1 164 ? 1.016 2.830 -20.449 1.00 76.12 164 ALA A O 1
ATOM 1254 N N . ASP A 1 165 ? 1.482 0.756 -19.704 1.00 82.19 165 ASP A N 1
ATOM 1255 C CA . ASP A 1 165 ? 0.103 0.276 -19.694 1.00 82.19 165 ASP A CA 1
ATOM 1256 C C . ASP A 1 165 ? -0.449 0.236 -18.265 1.00 82.19 165 ASP A C 1
ATOM 1258 O O . ASP A 1 165 ? 0.294 0.212 -17.279 1.00 82.19 165 ASP A O 1
ATOM 1262 N N . LEU A 1 166 ? -1.779 0.221 -18.152 1.00 87.50 166 LEU A N 1
ATOM 1263 C CA . LEU A 1 166 ? -2.478 0.009 -16.887 1.00 87.50 166 LEU A CA 1
ATOM 1264 C C . LEU A 1 166 ? -2.721 -1.483 -16.663 1.00 87.50 166 LEU A C 1
ATOM 1266 O O . LEU A 1 166 ? -3.338 -2.156 -17.490 1.00 87.50 166 LEU A O 1
ATOM 1270 N N . TYR A 1 167 ? -2.306 -1.971 -15.501 1.00 92.00 167 TYR A N 1
ATOM 1271 C CA . TYR A 1 167 ? -2.487 -3.351 -15.070 1.00 92.00 167 TYR A CA 1
ATOM 1272 C C . TYR A 1 167 ? -3.367 -3.421 -13.831 1.00 92.00 167 TYR A C 1
ATOM 1274 O O . TYR A 1 167 ? -3.490 -2.466 -13.065 1.00 92.00 167 TYR A O 1
ATOM 1282 N N . THR A 1 168 ? -3.977 -4.586 -13.630 1.00 96.06 168 THR A N 1
ATOM 1283 C CA . THR A 1 168 ? -4.719 -4.910 -12.416 1.00 96.06 168 THR A CA 1
ATOM 1284 C C . THR A 1 168 ? -4.523 -6.374 -12.044 1.00 96.06 168 THR A C 1
ATOM 1286 O O . THR A 1 168 ? -4.161 -7.204 -12.880 1.00 96.06 168 THR A O 1
ATOM 1289 N N . ALA A 1 169 ? -4.781 -6.699 -10.782 1.00 96.94 169 ALA A N 1
ATOM 1290 C CA . ALA A 1 169 ? -4.771 -8.058 -10.265 1.00 96.94 169 ALA A CA 1
ATOM 1291 C C . ALA A 1 169 ? -6.008 -8.308 -9.397 1.00 96.94 169 ALA A C 1
ATOM 1293 O O . ALA A 1 169 ? -6.737 -7.389 -9.023 1.00 96.94 169 ALA A O 1
ATOM 1294 N N . ARG A 1 170 ? -6.244 -9.579 -9.064 1.00 97.25 170 ARG A N 1
ATOM 1295 C CA . ARG A 1 170 ? -7.254 -9.990 -8.084 1.00 97.25 170 ARG A CA 1
ATOM 1296 C C . ARG A 1 170 ? -6.564 -10.715 -6.943 1.00 97.25 170 ARG A C 1
ATOM 1298 O O . ARG A 1 170 ? -6.032 -11.803 -7.146 1.00 97.25 170 ARG A O 1
ATOM 1305 N N . ILE A 1 171 ? -6.612 -10.129 -5.754 1.00 97.25 171 ILE A N 1
ATOM 1306 C CA . ILE A 1 171 ? -6.012 -10.694 -4.546 1.00 97.25 171 ILE A CA 1
ATOM 1307 C C 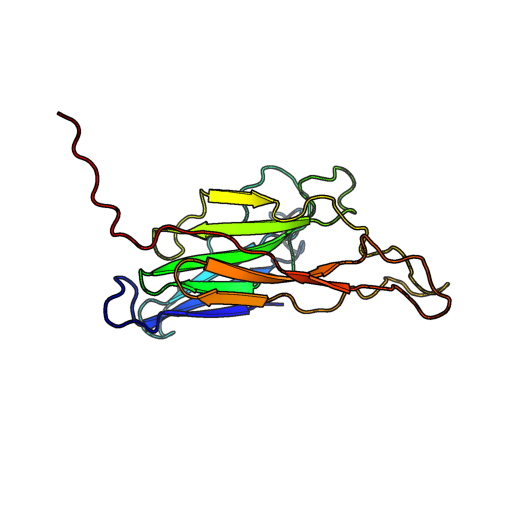. ILE A 1 171 ? -7.140 -11.121 -3.612 1.00 97.25 171 ILE A C 1
ATOM 1309 O O . ILE A 1 171 ? -7.887 -10.286 -3.112 1.00 97.25 171 ILE A O 1
ATOM 1313 N N . LEU A 1 172 ? -7.287 -12.426 -3.390 1.00 95.06 172 LEU A N 1
ATOM 1314 C CA . LEU A 1 172 ? -8.287 -12.950 -2.460 1.00 95.06 172 LEU A CA 1
ATOM 1315 C C . LEU A 1 172 ? -7.821 -12.735 -1.018 1.00 95.06 172 LEU A C 1
ATOM 1317 O O . LEU A 1 172 ? -6.677 -13.047 -0.686 1.00 95.06 172 LEU A O 1
ATOM 1321 N N . TYR A 1 173 ? -8.717 -12.264 -0.156 1.00 90.50 173 TYR A N 1
ATOM 1322 C CA . TYR A 1 173 ? -8.472 -12.172 1.280 1.00 90.50 173 TYR A CA 1
ATOM 1323 C C . TYR A 1 173 ? -9.640 -12.764 2.069 1.00 90.50 173 TYR A C 1
ATOM 1325 O O . TYR A 1 173 ? -10.789 -12.768 1.628 1.00 90.50 173 TYR A O 1
ATOM 1333 N N . TYR A 1 174 ? -9.336 -13.315 3.243 1.00 79.94 174 TYR A N 1
ATOM 1334 C CA . TYR A 1 174 ? -10.351 -13.932 4.087 1.00 79.94 174 TYR A CA 1
ATOM 1335 C C . TYR A 1 174 ? -11.117 -12.864 4.872 1.00 79.94 174 TYR A C 1
ATOM 1337 O O . TYR A 1 174 ? -10.523 -12.056 5.582 1.00 79.94 174 TYR A O 1
ATOM 1345 N N . THR A 1 175 ? -12.442 -12.879 4.755 1.00 67.00 175 THR A N 1
ATOM 1346 C CA . THR A 1 175 ? -13.348 -11.926 5.416 1.00 67.00 175 THR A CA 1
ATOM 1347 C C . THR A 1 175 ? -13.941 -12.456 6.721 1.00 67.00 175 THR A C 1
ATOM 1349 O O . THR A 1 175 ? -14.638 -11.725 7.419 1.00 67.00 175 THR A O 1
ATOM 1352 N N . GLY A 1 176 ? -13.701 -13.723 7.070 1.00 60.59 176 GLY A N 1
ATOM 1353 C CA . GLY A 1 176 ? -14.254 -14.301 8.291 1.00 60.59 176 GLY A CA 1
ATOM 1354 C C . GLY A 1 176 ? -13.511 -13.842 9.546 1.00 60.59 176 GLY A C 1
ATOM 1355 O O . GLY A 1 176 ? -12.316 -13.548 9.516 1.00 60.59 176 GLY A O 1
ATOM 1356 N N . ASN A 1 177 ? -14.218 -13.835 10.677 1.00 52.16 177 ASN A N 1
ATOM 1357 C CA . ASN A 1 177 ? -13.615 -13.586 11.982 1.00 52.16 177 ASN A CA 1
ATOM 1358 C C . ASN A 1 177 ? -12.530 -14.636 12.255 1.00 52.16 177 ASN A C 1
ATOM 1360 O O . ASN A 1 177 ? -12.812 -15.837 12.253 1.00 52.16 177 ASN A O 1
ATOM 1364 N N . LEU A 1 178 ? -11.297 -14.192 12.513 1.00 50.97 178 LEU A N 1
ATOM 1365 C CA . LEU A 1 178 ? -10.230 -15.047 13.026 1.00 50.97 178 LEU A CA 1
ATOM 1366 C C . LEU A 1 178 ? -10.571 -15.423 14.474 1.00 50.97 178 LEU A C 1
ATOM 1368 O O . LEU A 1 178 ? -10.077 -14.828 15.427 1.00 50.97 178 LEU A O 1
ATOM 1372 N N . THR A 1 179 ? -11.454 -16.398 14.672 1.00 44.25 179 THR A N 1
ATOM 1373 C CA . THR A 1 179 ? -11.566 -17.050 15.975 1.00 44.25 179 THR A CA 1
ATOM 1374 C C . THR A 1 179 ? -10.313 -17.890 16.154 1.00 44.25 179 THR A C 1
ATOM 1376 O O . THR A 1 179 ? -10.090 -18.823 15.382 1.00 44.25 179 THR A O 1
ATOM 1379 N N . ALA A 1 180 ? -9.484 -17.547 17.142 1.00 46.06 180 ALA A N 1
ATOM 1380 C CA . ALA A 1 180 ? -8.346 -18.367 17.530 1.00 46.06 180 ALA A CA 1
ATOM 1381 C C . ALA A 1 180 ? -8.829 -19.811 17.731 1.00 46.06 180 ALA A C 1
ATOM 1383 O O . ALA A 1 180 ? -9.654 -20.081 18.606 1.00 46.06 180 ALA A O 1
ATOM 1384 N N . ALA A 1 181 ? -8.358 -20.732 16.890 1.00 42.16 181 ALA A N 1
ATOM 1385 C CA . ALA A 1 181 ? -8.591 -22.147 17.099 1.00 42.16 181 ALA A CA 1
ATOM 1386 C C . ALA A 1 181 ? -7.830 -22.540 18.371 1.00 42.16 181 ALA A C 1
ATOM 1388 O O . ALA A 1 181 ? -6.607 -22.663 18.363 1.00 42.16 181 ALA A O 1
ATOM 1389 N N . GLY A 1 182 ? -8.555 -22.661 19.484 1.00 39.53 182 GLY A N 1
ATOM 1390 C CA . GLY A 1 182 ? -8.029 -23.247 20.707 1.00 39.53 182 GLY A CA 1
ATOM 1391 C C . GLY A 1 182 ? -7.618 -24.686 20.419 1.00 39.53 182 GLY A C 1
ATOM 1392 O O . GLY A 1 182 ? -8.467 -25.521 20.113 1.00 39.53 182 GLY A O 1
ATOM 1393 N N . GLY A 1 183 ? -6.315 -24.953 20.472 1.00 44.34 183 GLY A N 1
ATOM 1394 C CA . GLY A 1 183 ? -5.781 -26.308 20.439 1.00 44.34 183 GLY A CA 1
ATOM 1395 C C . GLY A 1 183 ? -6.121 -27.029 21.741 1.00 44.34 183 GLY A C 1
ATOM 1396 O O . GLY A 1 183 ? -5.817 -26.520 22.822 1.00 44.34 183 GLY A O 1
ATOM 1397 N N . GLY A 1 184 ? -6.776 -28.181 21.611 1.00 33.91 184 GLY A N 1
ATOM 1398 C CA . GLY A 1 184 ? -6.790 -29.240 22.621 1.00 33.91 184 GLY A CA 1
ATOM 1399 C C . GLY A 1 184 ? -5.693 -30.260 22.357 1.00 33.91 184 GLY A C 1
ATOM 1400 O O . GLY A 1 184 ? -5.145 -30.255 21.230 1.00 33.91 184 GLY A O 1
#

Sequence (184 aa):
MPAMAVDRNPESPYYGSVYVVYPTSNSTPESVNGDIMMVFSRDRGSTWSEPTRVNNDSTTADQFFPAVAVSENGLVHVVFYDRRDDPENRLIHLYYALSSDGGVTFPLQFNVTERPFDGNAGGSPGASSAFIGDYIDIDLSGGVAHPVWTDARDGEPTSDGLNADLYTARILYYTGNLTAAGGG

Foldseek 3Di:
DKEKEAQCAPPAPQHLKIKIWAWDDCPDPVQLEIFIWMWMDSPNPPDIDDIDTQDDAPDNAYKHAKEWYADNNQKIKMKIWTQRVPPVSFWTFIKIFIDPPNRRDTPDMDTPDPGTAGQQPQDAVPDPGADQDRDKYWDDDDQWIKIKGWGQPPFDHDNVGGPIDIDIDIDGHDPDDPPPPDDD

pLDDT: mean 85.7, std 17.12, range [33.91, 98.75]

Secondary structure (DSSP, 8-state):
--EEEE---TTSTTTT-EEEEEEPPTTSTT-SS--EEEEEESSTTSS-PPPEE----SS---EEEEEEEE-TT--EEEEEEE-TT-TTS-EEEEEEEEESSSSS---EEEE--SS-EETTTT--TT-SS----S--EEEEETTEEEEEEEE-TT-PPBTTB---EEEE--EE---S--------

Radius of gyration: 17.67 Å; chains: 1; bounding box: 41×44×53 Å